Protein AF-A0A329RNL3-F1 (afdb_monomer)

Sequence (358 aa):
MALHYSRNNPVDLCSHELQRLPEANRDGSYVWGDYLTLKIHPPRDVRLLNLENAVTTTTTNYDVPLKGINYHMHAKNIPLETLPAIATLPGDVQVVGIGTSILESAKAARIELPSHKGRHVNCIAVSTVCSGTPPSWRATSTQSGMVVLPAIESSTAVQKRVEATASVLHANDLKWPHRGDLLVLSIHWGPNWAYREHDDTQEQTFRREYAHRVIDELGVDLVYGHSSHHIRGMELYRGKLIVYGAGDLVNDYEGFKNHADTVYNTLGALFLVDVNGGTLSQLCLVPTFMNRLSLQRVKKQSYERWDPIRSRTVEYPNGVTEFFNELSRRDVGLDRSDTEARKGGDEGTPVELHVEDE

Mean predicted aligned error: 10.06 Å

Organism: NCBI:txid29920

Nearest PDB structures (foldseek):
  8gqb-assembly1_A  TM=5.336E-01  e=4.983E-11  Streptomyces sp.
  8ith-assembly1_A  TM=5.474E-01  e=8.635E-11  Streptomyces griseorubiginosus
  8gq9-assembly1_A  TM=5.124E-01  e=3.455E-11  Streptomyces sp.
  8itg-assembly1_A  TM=4.953E-01  e=4.149E-11  Streptomyces griseorubiginosus

Structure (mmCIF, N/CA/C/O backbone):
data_AF-A0A329RNL3-F1
#
_entry.id   AF-A0A329RNL3-F1
#
loop_
_atom_site.group_PDB
_atom_site.id
_atom_site.type_symbol
_atom_site.label_atom_id
_atom_site.label_alt_id
_atom_site.label_comp_id
_atom_site.label_asym_id
_atom_site.label_entity_id
_atom_site.label_seq_id
_atom_site.pdbx_PDB_ins_code
_atom_site.Cartn_x
_atom_site.Cartn_y
_atom_site.Cartn_z
_atom_site.occupancy
_atom_site.B_iso_or_equiv
_atom_site.auth_seq_id
_atom_site.auth_comp_id
_atom_site.auth_asym_id
_atom_site.auth_atom_id
_atom_site.pdbx_PDB_model_num
ATOM 1 N N . MET A 1 1 ? 8.241 7.533 -31.838 1.00 35.62 1 MET A N 1
ATOM 2 C CA . MET A 1 1 ? 9.373 6.614 -32.064 1.00 35.62 1 MET A CA 1
ATOM 3 C C . MET A 1 1 ? 10.652 7.395 -31.794 1.00 35.62 1 MET A C 1
ATOM 5 O O . MET A 1 1 ? 10.999 8.227 -32.616 1.00 35.62 1 MET A O 1
ATOM 9 N N . ALA A 1 2 ? 11.240 7.215 -30.607 1.00 19.83 2 ALA A N 1
ATOM 10 C CA . ALA A 1 2 ? 12.639 7.501 -30.256 1.00 19.83 2 ALA A CA 1
ATOM 11 C C . ALA A 1 2 ? 12.837 7.121 -28.774 1.00 19.83 2 ALA A C 1
ATOM 13 O O . ALA A 1 2 ? 12.550 7.911 -27.881 1.00 19.83 2 ALA A O 1
ATOM 14 N N . LEU A 1 3 ? 13.262 5.879 -28.536 1.00 27.61 3 LEU A N 1
ATOM 15 C CA . LEU A 1 3 ? 13.878 5.436 -27.285 1.00 27.61 3 LEU A CA 1
ATOM 16 C C . LEU A 1 3 ? 15.389 5.666 -27.446 1.00 27.61 3 LEU A C 1
ATOM 18 O O . LEU A 1 3 ? 15.992 5.116 -28.365 1.00 27.61 3 LEU A O 1
ATOM 22 N N . HIS A 1 4 ? 15.994 6.484 -26.594 1.00 25.22 4 HIS A N 1
ATOM 23 C CA . HIS A 1 4 ? 17.447 6.627 -26.446 1.00 25.22 4 HIS A CA 1
ATOM 24 C C . HIS A 1 4 ? 17.696 6.800 -24.933 1.00 25.22 4 HIS A C 1
ATOM 26 O O . HIS A 1 4 ? 17.059 7.649 -24.323 1.00 25.22 4 HIS A O 1
ATOM 32 N N . TYR A 1 5 ? 18.528 5.997 -24.256 1.00 27.69 5 TYR A N 1
ATOM 33 C CA . TYR A 1 5 ? 19.962 5.896 -24.529 1.00 27.69 5 TYR A CA 1
ATOM 34 C C . TYR A 1 5 ? 20.696 4.645 -23.997 1.00 27.69 5 TYR A C 1
ATOM 36 O O . TYR A 1 5 ? 20.28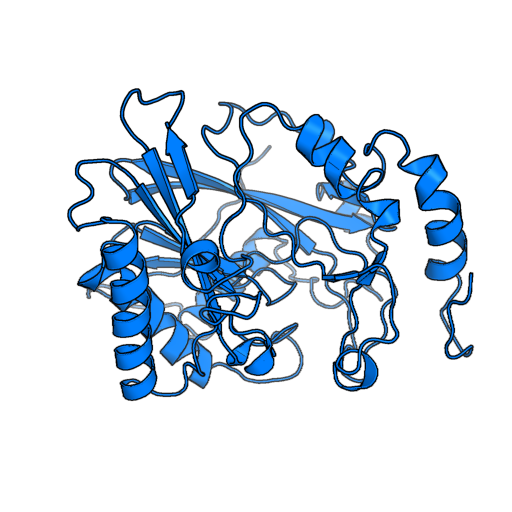3 3.993 -23.048 1.00 27.69 5 TYR A O 1
ATOM 44 N N . SER A 1 6 ? 21.887 4.507 -24.603 1.00 24.53 6 SER A N 1
ATOM 45 C CA . SER A 1 6 ? 23.140 3.802 -24.280 1.00 24.53 6 SER A CA 1
ATOM 46 C C . SER A 1 6 ? 23.205 2.279 -24.392 1.00 24.53 6 SER A C 1
ATOM 48 O O . SER A 1 6 ? 22.438 1.522 -23.818 1.00 24.53 6 SER A O 1
ATOM 50 N N . ARG A 1 7 ? 24.183 1.843 -25.191 1.00 29.39 7 ARG A N 1
ATOM 51 C CA . ARG A 1 7 ? 24.121 0.675 -26.076 1.00 29.39 7 ARG A CA 1
ATOM 52 C C . ARG A 1 7 ? 25.120 -0.417 -25.716 1.00 29.39 7 ARG A C 1
ATOM 54 O O . ARG A 1 7 ? 25.481 -1.203 -26.580 1.00 29.39 7 ARG A O 1
ATOM 61 N N . ASN A 1 8 ? 25.568 -0.472 -24.467 1.00 30.95 8 ASN A N 1
ATOM 62 C CA . ASN A 1 8 ? 26.609 -1.408 -24.064 1.00 30.95 8 ASN A CA 1
ATOM 63 C C . ASN A 1 8 ? 26.130 -2.280 -22.894 1.00 30.95 8 ASN A C 1
ATOM 65 O O . ASN A 1 8 ? 26.447 -2.006 -21.742 1.00 30.95 8 ASN A O 1
ATOM 69 N N . ASN A 1 9 ? 25.435 -3.374 -23.256 1.00 44.25 9 ASN A N 1
ATOM 70 C CA . ASN A 1 9 ? 25.394 -4.654 -22.526 1.00 44.25 9 ASN A CA 1
ATOM 71 C C . ASN A 1 9 ? 24.532 -4.664 -21.233 1.00 44.25 9 ASN A C 1
ATOM 73 O O . ASN A 1 9 ? 24.991 -4.125 -20.220 1.00 44.25 9 ASN A O 1
ATOM 77 N N . PRO A 1 10 ? 23.287 -5.224 -21.196 1.00 36.62 10 PRO A N 1
ATOM 78 C CA . PRO A 1 10 ? 22.833 -6.571 -21.616 1.00 36.62 10 PRO A CA 1
ATOM 79 C C . PRO A 1 10 ? 21.383 -6.567 -22.202 1.00 36.62 10 PRO A C 1
ATOM 81 O O . PRO A 1 10 ? 20.438 -7.100 -21.620 1.00 36.62 10 PRO A O 1
ATOM 84 N N . VAL A 1 11 ? 21.198 -5.872 -23.327 1.00 40.34 11 VAL A N 1
ATOM 85 C CA . VAL A 1 11 ? 19.974 -5.120 -23.697 1.00 40.34 11 VAL A CA 1
ATOM 86 C C . VAL A 1 11 ? 18.961 -5.877 -24.595 1.00 40.34 11 VAL A C 1
ATOM 88 O O . VAL A 1 11 ? 18.018 -5.275 -25.101 1.00 40.34 11 VAL A O 1
ATOM 91 N N . ASP A 1 12 ? 19.056 -7.194 -24.783 1.00 40.38 12 ASP A N 1
ATOM 92 C CA . ASP A 1 12 ? 18.242 -7.849 -25.834 1.00 40.38 12 ASP A CA 1
ATOM 93 C C . ASP A 1 12 ? 16.805 -8.256 -25.444 1.00 40.38 12 ASP A C 1
ATOM 95 O O . ASP A 1 12 ? 15.986 -8.478 -26.334 1.00 40.38 12 ASP A O 1
ATOM 99 N N . LEU A 1 13 ? 16.437 -8.283 -24.156 1.00 44.28 13 LEU A N 1
ATOM 100 C CA . LEU A 1 13 ? 15.037 -8.526 -23.747 1.00 44.28 13 LEU A CA 1
ATOM 101 C C . LEU A 1 13 ? 14.162 -7.273 -23.936 1.00 44.28 13 LEU A C 1
ATOM 103 O O . LEU A 1 13 ? 13.085 -7.337 -24.521 1.00 44.28 13 LEU A O 1
ATOM 107 N N . CYS A 1 14 ? 14.666 -6.102 -23.540 1.00 52.94 14 CYS A N 1
ATOM 108 C CA . CYS A 1 14 ? 13.847 -4.896 -23.417 1.00 52.94 14 CYS A CA 1
ATOM 109 C C . CYS A 1 14 ? 13.395 -4.334 -24.780 1.00 52.94 14 CYS A C 1
ATOM 111 O O . CYS A 1 14 ? 12.238 -3.981 -24.955 1.00 52.94 14 CYS A O 1
ATOM 113 N N . SER A 1 15 ? 14.255 -4.296 -25.804 1.00 52.72 15 SER A N 1
ATOM 114 C CA . SER A 1 15 ? 13.882 -3.621 -27.062 1.00 52.72 15 SER A CA 1
ATOM 115 C C . SER A 1 15 ? 12.895 -4.404 -27.936 1.00 52.72 15 SER A C 1
ATOM 117 O O . SER A 1 15 ? 12.051 -3.801 -28.598 1.00 52.72 15 SER A O 1
ATOM 119 N N . HIS A 1 16 ? 12.981 -5.733 -27.943 1.00 54.41 16 HIS A N 1
ATOM 120 C CA . HIS A 1 16 ? 12.184 -6.579 -28.827 1.00 54.41 16 HIS A CA 1
ATOM 121 C C . HIS A 1 16 ? 10.885 -7.064 -28.162 1.00 54.41 16 HIS A C 1
ATOM 123 O O . HIS A 1 16 ? 9.855 -7.141 -28.832 1.00 54.41 16 HIS A O 1
ATOM 129 N N . GLU A 1 17 ? 10.890 -7.334 -26.851 1.00 55.53 17 GLU A N 1
ATOM 130 C CA . GLU A 1 17 ? 9.660 -7.661 -26.116 1.00 55.53 17 GLU A CA 1
ATOM 131 C C . GLU A 1 17 ? 8.749 -6.434 -25.986 1.00 55.53 17 GLU A C 1
ATOM 133 O O . GLU A 1 17 ? 7.563 -6.549 -26.287 1.00 55.53 17 GLU A O 1
ATOM 138 N N . LEU A 1 18 ? 9.290 -5.235 -25.709 1.00 59.50 18 LEU A N 1
ATOM 139 C CA . LEU A 1 18 ? 8.495 -3.995 -25.702 1.00 59.50 18 LEU A CA 1
ATOM 140 C C . LEU A 1 18 ? 7.863 -3.682 -27.067 1.00 59.50 18 LEU A C 1
ATOM 142 O O . LEU A 1 18 ? 6.766 -3.135 -27.126 1.00 59.50 18 LEU A O 1
ATOM 146 N N . GLN A 1 19 ? 8.520 -4.037 -28.177 1.00 61.69 19 GLN A N 1
ATOM 147 C CA . GLN A 1 19 ? 7.947 -3.858 -29.519 1.00 61.69 19 GLN A CA 1
ATOM 148 C C . GLN A 1 19 ? 6.775 -4.804 -29.794 1.00 61.69 19 GLN A C 1
ATOM 150 O O . GLN A 1 19 ? 5.866 -4.442 -30.540 1.00 61.69 19 GLN A O 1
ATOM 155 N N . ARG A 1 20 ? 6.792 -6.005 -29.208 1.00 66.56 20 ARG A N 1
ATOM 156 C CA . ARG A 1 20 ? 5.732 -7.011 -29.366 1.00 66.56 20 ARG A CA 1
ATOM 157 C C . ARG A 1 20 ? 4.620 -6.870 -28.333 1.00 66.56 20 ARG A C 1
ATOM 159 O O . ARG A 1 20 ? 3.524 -7.367 -28.576 1.00 66.56 20 ARG A O 1
ATOM 166 N N . LEU A 1 21 ? 4.878 -6.181 -27.221 1.00 67.56 21 LEU A N 1
ATOM 167 C CA . LEU A 1 21 ? 3.943 -6.024 -26.110 1.00 67.56 21 LEU A CA 1
ATOM 168 C C . LEU A 1 21 ? 2.558 -5.506 -26.541 1.00 67.56 21 LEU A C 1
ATOM 170 O O . LEU A 1 21 ? 1.578 -6.100 -26.106 1.00 67.56 21 LEU A O 1
ATOM 174 N N . PRO A 1 22 ? 2.413 -4.506 -27.439 1.00 66.88 22 PRO A N 1
ATOM 175 C CA . PRO A 1 22 ? 1.087 -4.047 -27.860 1.00 66.88 22 PRO A CA 1
ATOM 176 C C . PRO A 1 22 ? 0.258 -5.119 -28.580 1.00 66.88 22 PRO A C 1
ATOM 178 O O . PRO A 1 22 ? -0.967 -5.124 -28.482 1.00 66.88 22 PRO A O 1
ATOM 181 N N 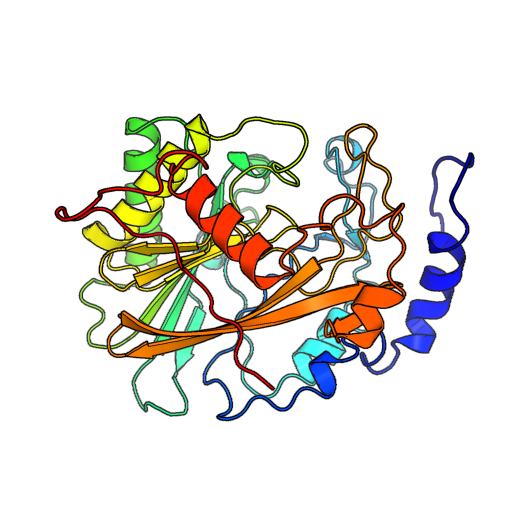. GLU A 1 23 ? 0.913 -6.012 -29.326 1.00 71.00 23 GLU A N 1
ATOM 182 C CA . GLU A 1 23 ? 0.245 -7.113 -30.024 1.00 71.00 23 GLU A CA 1
ATOM 183 C C . GLU A 1 23 ? -0.026 -8.281 -29.071 1.00 71.00 23 GLU A C 1
ATOM 185 O O . GLU A 1 23 ? -1.145 -8.790 -29.029 1.00 71.00 23 GLU A O 1
ATOM 190 N N . ALA A 1 24 ? 0.968 -8.657 -28.262 1.00 72.00 24 ALA A N 1
ATOM 191 C CA . ALA A 1 24 ? 0.867 -9.749 -27.298 1.00 72.00 24 ALA A CA 1
ATOM 192 C C . ALA A 1 24 ? -0.120 -9.451 -26.158 1.00 72.00 24 ALA A C 1
ATOM 194 O O . ALA A 1 24 ? -0.779 -10.362 -25.671 1.00 72.00 24 ALA A O 1
ATOM 195 N N . ASN A 1 25 ? -0.245 -8.186 -25.751 1.00 73.38 25 ASN A N 1
ATOM 196 C CA . ASN A 1 25 ? -1.105 -7.737 -24.658 1.00 73.38 25 ASN A CA 1
ATOM 197 C C . ASN A 1 25 ? -2.402 -7.074 -25.146 1.00 73.38 25 ASN A C 1
ATOM 199 O O . ASN A 1 25 ? -3.020 -6.316 -24.402 1.00 73.38 25 ASN A O 1
ATOM 203 N N . ARG A 1 26 ? -2.828 -7.315 -26.393 1.00 69.44 26 ARG A N 1
ATOM 204 C CA . ARG A 1 26 ? -4.006 -6.648 -26.980 1.00 69.44 26 ARG A CA 1
ATOM 205 C C . ARG A 1 26 ? -5.284 -6.810 -26.138 1.00 69.44 26 ARG A C 1
ATOM 207 O O . ARG A 1 26 ? -6.134 -5.925 -26.166 1.00 69.44 26 ARG A O 1
ATOM 214 N N . ASP A 1 27 ? -5.425 -7.920 -25.420 1.00 69.44 27 ASP A N 1
ATOM 215 C CA . ASP A 1 27 ? -6.551 -8.223 -24.525 1.00 69.44 27 ASP A CA 1
ATOM 216 C C . ASP A 1 27 ? -6.199 -8.100 -23.028 1.00 69.44 27 ASP A C 1
ATOM 218 O O . ASP A 1 27 ? -7.001 -8.463 -22.171 1.00 69.44 27 ASP A O 1
ATOM 222 N N . GLY A 1 28 ? -5.004 -7.598 -22.704 1.00 68.25 28 GLY A N 1
ATOM 223 C CA . GLY A 1 28 ? -4.493 -7.486 -21.337 1.00 68.25 28 GLY A CA 1
ATOM 224 C C . GLY A 1 28 ? -3.964 -8.795 -20.738 1.00 68.25 28 GLY A C 1
ATOM 225 O O . GLY A 1 28 ? -3.421 -8.779 -19.637 1.00 68.25 28 GLY A O 1
ATOM 226 N N . SER A 1 29 ? -4.088 -9.935 -21.420 1.00 78.12 29 SER A N 1
ATOM 227 C CA . SER A 1 29 ? -3.770 -11.235 -20.818 1.00 78.12 29 SER A CA 1
ATOM 228 C C . SER A 1 29 ? -2.286 -11.494 -20.599 1.00 78.12 29 SER A C 1
ATOM 230 O O . SER A 1 29 ? -1.921 -12.197 -19.659 1.00 78.12 29 SER A O 1
ATOM 232 N N . TYR A 1 30 ? -1.420 -10.905 -21.422 1.00 79.75 30 TYR A N 1
ATOM 233 C CA . TYR A 1 30 ? 0.017 -11.116 -21.316 1.00 79.75 30 TYR A CA 1
ATOM 234 C C . TYR A 1 30 ? 0.585 -10.511 -20.029 1.00 79.75 30 TYR A C 1
ATOM 236 O O . TYR A 1 30 ? 1.232 -11.209 -19.252 1.00 79.75 30 TYR A O 1
ATOM 244 N N . VAL A 1 31 ? 0.314 -9.229 -19.780 1.00 76.62 31 VAL A N 1
ATOM 245 C CA . VAL A 1 31 ? 0.862 -8.489 -18.634 1.00 76.62 31 VAL A CA 1
ATOM 246 C C . VAL A 1 31 ? 0.287 -9.015 -17.323 1.00 76.62 31 VAL A C 1
ATOM 248 O O . VAL A 1 31 ? 1.026 -9.266 -16.373 1.00 76.62 31 VAL A O 1
ATOM 251 N N . TRP A 1 32 ? -1.027 -9.240 -17.282 1.00 78.88 32 TRP A N 1
ATOM 252 C CA . TRP A 1 32 ? -1.706 -9.723 -16.080 1.00 78.88 32 TRP A CA 1
ATOM 253 C C . TRP A 1 32 ? -1.511 -11.224 -15.847 1.00 78.88 32 TRP A C 1
ATOM 255 O O . TRP A 1 32 ? -1.661 -11.684 -14.716 1.00 78.88 32 TRP A O 1
ATOM 265 N N . GLY A 1 33 ? -1.140 -11.977 -16.884 1.00 85.06 33 GLY A N 1
ATOM 266 C CA . GLY A 1 33 ? -0.677 -13.358 -16.798 1.00 85.06 33 GLY A CA 1
ATOM 267 C C . GLY A 1 33 ? -1.544 -14.239 -15.897 1.00 85.06 33 GLY A C 1
ATOM 268 O O . GLY A 1 33 ? -2.764 -14.339 -16.063 1.00 85.06 33 GLY A O 1
ATOM 269 N N . ASP A 1 34 ? -0.909 -14.869 -14.907 1.00 86.12 34 ASP A N 1
ATOM 270 C CA . ASP A 1 34 ? -1.569 -15.816 -14.008 1.00 86.12 34 ASP A CA 1
ATOM 271 C C . ASP A 1 34 ? -2.679 -15.166 -13.157 1.00 86.12 34 ASP A C 1
ATOM 273 O O . ASP A 1 34 ? -3.588 -15.886 -12.732 1.00 86.12 34 ASP A O 1
ATOM 277 N N . TYR A 1 35 ? -2.668 -13.842 -12.932 1.00 84.62 35 TYR A N 1
ATOM 278 C CA . TYR A 1 35 ? -3.702 -13.152 -12.144 1.00 84.62 35 TYR A CA 1
ATOM 279 C C . TYR A 1 35 ? -5.100 -13.338 -12.736 1.00 84.62 35 TYR A C 1
ATOM 281 O O . TYR A 1 35 ? -6.044 -13.603 -11.994 1.00 84.62 35 TYR A O 1
ATOM 289 N N . LEU A 1 36 ? -5.240 -13.281 -14.066 1.00 82.94 36 LEU A N 1
ATOM 290 C CA . LEU A 1 36 ? -6.546 -13.431 -14.724 1.00 82.94 36 LEU A CA 1
ATOM 291 C C . LEU A 1 36 ? -7.134 -14.838 -14.580 1.00 82.94 36 LEU A C 1
ATOM 293 O O . LEU A 1 36 ? -8.342 -15.025 -14.705 1.00 82.94 36 LEU A O 1
ATOM 297 N N . THR A 1 37 ? -6.288 -15.831 -14.314 1.00 81.62 37 THR A N 1
ATOM 298 C CA . THR A 1 37 ? -6.706 -17.228 -14.128 1.00 81.62 37 THR A CA 1
ATOM 299 C C . THR A 1 37 ? -6.834 -17.620 -12.657 1.00 81.62 37 THR A C 1
ATOM 301 O O . THR A 1 37 ? -7.272 -18.733 -12.348 1.00 81.62 37 THR A O 1
ATOM 304 N N . LEU A 1 38 ? -6.462 -16.722 -11.740 1.00 79.94 38 LEU A N 1
ATOM 305 C CA . LEU A 1 38 ? -6.477 -16.991 -10.314 1.00 79.94 38 LEU A CA 1
ATOM 306 C C . LEU A 1 38 ? -7.913 -17.030 -9.788 1.00 79.94 38 LEU A C 1
ATOM 308 O O . LEU A 1 38 ? -8.662 -16.055 -9.856 1.00 79.94 38 LEU A O 1
ATOM 312 N N . LYS A 1 39 ? -8.287 -18.169 -9.208 1.00 82.62 39 LYS A N 1
ATOM 313 C CA . LYS A 1 39 ? -9.573 -18.338 -8.533 1.00 82.62 39 LYS A CA 1
ATOM 314 C C . LYS A 1 39 ? -9.417 -17.989 -7.059 1.00 82.62 39 LYS A C 1
ATOM 316 O O . LYS A 1 39 ? -8.930 -18.803 -6.285 1.00 82.62 39 LYS A O 1
ATOM 321 N N . ILE A 1 40 ? -9.826 -16.779 -6.685 1.00 82.44 40 ILE A N 1
ATOM 322 C CA . ILE A 1 40 ? -9.858 -16.336 -5.287 1.00 82.44 40 ILE A CA 1
ATOM 323 C C . ILE A 1 40 ? -11.251 -16.634 -4.726 1.00 82.44 40 ILE A C 1
ATOM 325 O O . ILE A 1 40 ? -12.235 -16.023 -5.151 1.00 82.44 40 ILE A O 1
ATOM 329 N N . HIS A 1 41 ? -11.329 -17.573 -3.783 1.00 79.31 41 HIS A N 1
ATOM 330 C CA . HIS A 1 41 ? -12.566 -17.946 -3.101 1.00 79.31 41 HIS A CA 1
ATOM 331 C C . HIS A 1 41 ? -12.426 -17.795 -1.576 1.00 79.31 41 HIS A C 1
ATOM 333 O O . HIS A 1 41 ? -11.445 -18.281 -1.021 1.00 79.31 41 HIS A O 1
ATOM 339 N N . PRO A 1 42 ? -13.397 -17.155 -0.893 1.00 83.69 42 PRO A N 1
ATOM 340 C CA . PRO A 1 42 ? -14.508 -16.387 -1.469 1.00 83.69 42 PRO A CA 1
ATOM 341 C C . PRO A 1 42 ? -14.021 -15.157 -2.268 1.00 83.69 42 PRO A C 1
ATOM 343 O O . PRO A 1 42 ? -12.887 -14.705 -2.063 1.00 83.69 42 PRO A O 1
ATOM 346 N N . PRO A 1 43 ? -14.836 -14.623 -3.201 1.00 85.06 43 PRO A N 1
ATOM 347 C CA . PRO A 1 43 ? -14.499 -13.384 -3.898 1.00 85.06 43 PRO A CA 1
ATOM 348 C C . PRO A 1 43 ? -14.296 -12.251 -2.885 1.00 85.06 43 PRO A C 1
ATOM 350 O O . PRO A 1 43 ? -15.003 -12.179 -1.884 1.00 85.06 43 PRO A O 1
ATOM 353 N N . ARG A 1 44 ? -13.311 -11.383 -3.133 1.00 87.50 44 ARG A N 1
ATOM 354 C CA . ARG A 1 44 ? -13.031 -10.232 -2.262 1.00 87.50 44 ARG A CA 1
ATOM 355 C C . ARG A 1 44 ? -14.030 -9.105 -2.515 1.00 87.50 44 ARG A C 1
ATOM 357 O O . ARG A 1 44 ? -14.326 -8.819 -3.674 1.00 87.50 44 ARG A O 1
ATOM 364 N N . ASP A 1 45 ? -14.479 -8.452 -1.443 1.00 88.69 45 ASP A N 1
ATOM 365 C CA . ASP A 1 45 ? -15.423 -7.328 -1.501 1.00 88.69 45 ASP A CA 1
ATOM 366 C C . ASP A 1 45 ? -14.842 -6.087 -2.193 1.00 88.69 45 ASP A C 1
ATOM 368 O O . ASP A 1 45 ? -15.556 -5.377 -2.895 1.00 88.69 45 ASP A O 1
ATOM 372 N N . VAL A 1 46 ? -13.544 -5.826 -1.997 1.00 89.06 46 VAL A N 1
ATOM 373 C CA . VAL A 1 46 ? -12.813 -4.687 -2.571 1.00 89.06 46 VAL A CA 1
ATOM 374 C C . VAL A 1 46 ? -11.436 -5.153 -3.035 1.00 89.06 46 VAL A C 1
ATOM 376 O O . VAL A 1 46 ? -10.828 -6.040 -2.435 1.00 89.06 46 VAL A O 1
ATOM 379 N N . ARG A 1 47 ? -10.932 -4.547 -4.112 1.00 87.94 47 ARG A N 1
ATOM 380 C CA . ARG A 1 47 ? -9.558 -4.719 -4.596 1.00 87.94 47 ARG A CA 1
ATOM 381 C C . ARG A 1 47 ? -8.864 -3.364 -4.570 1.00 87.94 47 ARG A C 1
ATOM 383 O O . ARG A 1 47 ? -9.376 -2.410 -5.147 1.00 87.94 47 ARG A O 1
ATOM 390 N N . LEU A 1 48 ? -7.712 -3.290 -3.911 1.00 87.56 48 LEU A N 1
ATOM 391 C CA . LEU A 1 48 ? -6.858 -2.105 -3.894 1.00 87.56 48 LEU A CA 1
ATOM 392 C C . LEU A 1 48 ? -5.647 -2.370 -4.784 1.00 87.56 48 LEU A C 1
ATOM 394 O O . LEU A 1 48 ? -4.981 -3.393 -4.637 1.00 87.56 48 LEU A O 1
ATOM 398 N N . LEU A 1 49 ? -5.398 -1.467 -5.728 1.00 81.00 49 LEU A N 1
ATOM 399 C CA . LEU A 1 49 ? -4.319 -1.578 -6.703 1.00 81.00 49 LEU A CA 1
ATOM 400 C C . LEU A 1 49 ? -3.523 -0.275 -6.692 1.00 81.00 49 LEU A C 1
ATOM 402 O O . LEU A 1 49 ? -4.048 0.771 -7.074 1.00 81.00 49 LEU A O 1
ATOM 406 N N . ASN A 1 50 ? -2.260 -0.335 -6.271 1.00 78.62 50 ASN A N 1
ATOM 407 C CA . ASN A 1 50 ? -1.327 0.766 -6.480 1.00 78.62 50 ASN A CA 1
ATOM 408 C C . ASN A 1 50 ? -0.891 0.775 -7.953 1.00 78.62 50 ASN A C 1
ATOM 410 O O . ASN A 1 50 ? -0.245 -0.163 -8.418 1.00 78.62 50 ASN A O 1
ATOM 414 N N . LEU A 1 51 ? -1.254 1.828 -8.686 1.00 66.88 51 LEU A N 1
ATOM 415 C CA . LEU A 1 51 ? -0.790 2.070 -10.052 1.00 66.88 51 LEU A CA 1
ATOM 416 C C . LEU A 1 51 ? 0.281 3.153 -10.005 1.00 66.88 51 LEU A C 1
ATOM 418 O O . LEU A 1 51 ? -0.001 4.338 -10.167 1.00 66.88 51 LEU A O 1
ATOM 422 N N . GLU A 1 52 ? 1.518 2.752 -9.756 1.00 63.69 52 GLU A N 1
ATOM 423 C CA . GLU A 1 52 ? 2.613 3.696 -9.567 1.00 63.69 52 GLU A CA 1
ATOM 424 C C . GLU A 1 52 ? 3.222 4.148 -10.894 1.00 63.69 52 GLU A C 1
ATOM 426 O O . GLU A 1 52 ? 4.416 4.006 -11.069 1.00 63.69 52 GLU A O 1
ATOM 431 N N . ASN A 1 53 ? 2.434 4.658 -11.851 1.00 57.56 53 ASN A N 1
ATOM 432 C CA . ASN A 1 53 ? 2.919 5.008 -13.194 1.00 57.56 53 ASN A CA 1
ATOM 433 C C . ASN A 1 53 ? 2.693 6.474 -13.574 1.00 57.56 53 ASN A C 1
ATOM 435 O O . ASN A 1 53 ? 1.569 6.975 -13.493 1.00 57.56 53 ASN A O 1
ATOM 439 N N . ALA A 1 54 ? 3.737 7.157 -14.061 1.00 52.31 54 ALA A N 1
ATOM 440 C CA . ALA A 1 54 ? 3.562 8.454 -14.700 1.00 52.31 54 ALA A CA 1
ATOM 441 C C . ALA A 1 54 ? 2.996 8.254 -16.109 1.00 52.31 54 ALA A C 1
ATOM 443 O O . ALA A 1 54 ? 3.701 7.900 -17.055 1.00 52.31 54 ALA A O 1
ATOM 444 N N . VAL A 1 55 ? 1.706 8.535 -16.272 1.00 51.94 55 VAL A N 1
ATOM 445 C CA . VAL A 1 55 ? 1.100 8.558 -17.598 1.00 51.94 55 VAL A CA 1
ATOM 446 C C . VAL A 1 55 ? 1.357 9.913 -18.252 1.00 51.94 55 VAL A C 1
ATOM 448 O O . VAL A 1 55 ? 0.725 10.912 -17.909 1.00 51.94 55 VAL A O 1
ATOM 451 N N . THR A 1 56 ? 2.244 9.958 -19.244 1.00 49.88 56 THR A N 1
ATOM 452 C CA . THR A 1 56 ? 2.542 11.196 -19.974 1.00 49.88 56 THR A CA 1
ATOM 453 C C . THR A 1 56 ? 2.424 11.007 -21.488 1.00 49.88 56 THR A C 1
ATOM 455 O O . THR A 1 56 ? 2.598 9.921 -22.037 1.00 49.88 56 THR A O 1
ATOM 458 N N . THR A 1 57 ? 2.069 12.066 -22.218 1.00 43.59 57 THR A N 1
ATOM 459 C CA . THR A 1 57 ? 2.130 12.084 -23.696 1.00 43.59 57 THR A CA 1
ATOM 460 C C . THR A 1 57 ? 3.532 12.408 -24.212 1.00 43.59 57 THR A C 1
ATOM 462 O O . THR A 1 57 ? 3.798 12.245 -25.401 1.00 43.59 57 THR A O 1
ATOM 465 N N . THR A 1 58 ? 4.416 12.872 -23.326 1.00 47.19 58 THR A N 1
ATOM 466 C CA . THR A 1 58 ? 5.801 13.239 -23.612 1.00 47.19 58 THR A CA 1
ATOM 467 C C . THR A 1 58 ? 6.718 12.848 -22.454 1.00 47.19 58 THR A C 1
ATOM 469 O O . THR A 1 58 ? 6.322 12.882 -21.290 1.00 47.19 58 THR A O 1
ATOM 472 N N . THR A 1 59 ? 7.959 12.498 -22.774 1.00 49.91 59 THR A N 1
ATOM 473 C CA . THR A 1 59 ? 9.053 12.255 -21.822 1.00 49.91 59 THR A CA 1
ATOM 474 C C . THR A 1 59 ? 9.971 13.476 -21.687 1.00 49.91 59 THR A C 1
ATOM 476 O O . THR A 1 59 ? 11.037 13.393 -21.093 1.00 49.91 59 THR A O 1
ATOM 479 N N . THR A 1 60 ? 9.588 14.625 -22.256 1.00 54.09 60 THR A N 1
ATOM 480 C CA . THR A 1 60 ? 10.385 15.866 -22.239 1.00 54.09 60 THR A CA 1
ATOM 481 C C . THR A 1 60 ? 9.956 16.850 -21.153 1.00 54.09 60 THR A C 1
ATOM 483 O O . THR A 1 60 ? 10.315 18.026 -21.232 1.00 54.09 60 THR A O 1
ATOM 486 N N . ASN A 1 61 ? 9.135 16.431 -20.184 1.00 57.28 61 ASN A N 1
ATOM 487 C CA . ASN A 1 61 ? 8.784 17.311 -19.071 1.00 57.28 61 ASN A CA 1
ATOM 488 C C . ASN A 1 61 ? 10.049 17.646 -18.268 1.00 57.28 61 ASN A C 1
ATOM 490 O O . ASN A 1 61 ? 10.977 16.843 -18.194 1.00 57.28 61 ASN A O 1
ATOM 494 N N . TYR A 1 62 ? 10.102 18.852 -17.698 1.00 59.50 62 TYR A N 1
ATOM 495 C CA . TYR A 1 62 ? 11.320 19.375 -17.067 1.00 59.50 62 TYR A CA 1
ATOM 496 C C . TYR A 1 62 ? 11.806 18.524 -15.876 1.00 59.50 62 TYR A C 1
ATOM 498 O O . TYR A 1 62 ? 12.982 18.576 -15.526 1.00 59.50 62 TYR A O 1
ATOM 506 N N . ASP A 1 63 ? 10.907 17.760 -15.255 1.00 52.19 63 ASP A N 1
ATOM 507 C CA . ASP A 1 63 ? 11.167 16.891 -14.113 1.00 52.19 63 ASP A CA 1
ATOM 508 C C . ASP A 1 63 ? 11.731 15.520 -14.512 1.00 52.19 63 ASP A C 1
ATOM 510 O O . ASP A 1 63 ? 12.415 14.898 -13.701 1.00 52.19 63 ASP A O 1
ATOM 514 N N . VAL A 1 64 ? 11.533 15.082 -15.761 1.00 53.22 64 VAL A N 1
ATOM 515 C CA . VAL A 1 64 ? 12.039 13.792 -16.269 1.00 53.22 64 VAL A CA 1
ATOM 516 C C . VAL A 1 64 ? 13.571 13.718 -16.176 1.00 53.22 64 VAL A C 1
ATOM 518 O O . VAL A 1 64 ? 14.097 12.799 -15.561 1.00 53.22 64 VAL A O 1
ATOM 521 N N . PRO A 1 65 ? 14.359 14.701 -16.650 1.00 51.53 65 PRO A N 1
ATOM 522 C CA . PRO A 1 65 ? 15.815 14.646 -16.499 1.00 51.53 65 PRO A CA 1
ATOM 523 C C . PRO A 1 65 ? 16.302 14.697 -15.041 1.00 51.53 65 PRO A C 1
ATOM 525 O O . PRO A 1 65 ? 17.458 14.375 -14.783 1.00 51.53 65 PRO A O 1
ATOM 528 N N . LEU A 1 66 ? 15.457 15.148 -14.104 1.00 49.69 66 LEU A N 1
ATOM 529 C CA . LEU A 1 66 ? 15.800 15.333 -12.689 1.00 49.69 66 LEU A CA 1
ATOM 530 C C . LEU A 1 66 ? 15.443 14.120 -11.827 1.00 49.69 66 LEU A C 1
ATOM 532 O O . LEU A 1 66 ? 15.916 14.005 -10.697 1.00 49.69 66 LEU A O 1
ATOM 536 N N . LYS A 1 67 ? 14.616 13.214 -12.346 1.00 46.69 67 LYS A N 1
ATOM 537 C CA . LYS A 1 67 ? 14.308 11.948 -11.698 1.00 46.69 67 LYS A CA 1
ATOM 538 C C . LYS A 1 67 ? 15.400 10.924 -11.998 1.00 46.69 67 LYS A C 1
ATOM 540 O O . LYS A 1 67 ? 15.697 10.634 -13.154 1.00 46.69 67 LYS A O 1
ATOM 545 N N . GLY A 1 68 ? 15.954 10.325 -10.941 1.00 37.75 68 GLY A N 1
ATOM 546 C CA . GLY A 1 68 ? 16.874 9.186 -11.058 1.00 37.75 68 GLY A CA 1
ATOM 547 C C . GLY A 1 68 ? 16.220 7.942 -11.678 1.00 37.75 68 GLY A C 1
ATOM 548 O O . GLY A 1 68 ? 16.916 7.098 -12.234 1.00 37.75 68 GLY A O 1
ATOM 549 N N . ILE A 1 69 ? 14.883 7.858 -11.631 1.00 42.66 69 ILE A N 1
ATOM 550 C CA . ILE A 1 69 ? 14.063 6.802 -12.236 1.00 42.66 69 ILE A CA 1
ATOM 551 C C . ILE A 1 69 ? 12.895 7.458 -12.982 1.00 42.66 69 ILE A C 1
ATOM 553 O O . ILE A 1 69 ? 12.040 8.106 -12.377 1.00 42.66 69 ILE A O 1
ATOM 557 N N . ASN A 1 70 ? 12.856 7.277 -14.301 1.00 45.66 70 ASN A N 1
ATOM 558 C CA . ASN A 1 70 ? 11.835 7.828 -15.190 1.00 45.66 70 ASN A CA 1
ATOM 559 C C . ASN A 1 70 ? 10.891 6.726 -15.663 1.00 45.66 70 ASN A C 1
ATOM 561 O O . ASN A 1 70 ? 11.019 6.236 -16.783 1.00 45.66 70 ASN A O 1
ATOM 565 N N . TYR A 1 71 ? 9.956 6.333 -14.801 1.00 49.97 71 TYR A N 1
ATOM 566 C CA . TYR A 1 71 ? 8.888 5.410 -15.171 1.00 49.97 71 TYR A CA 1
ATOM 567 C C . TYR A 1 71 ? 7.779 6.178 -15.895 1.00 49.97 71 TYR A C 1
ATOM 569 O O . TYR A 1 71 ? 7.135 7.039 -15.296 1.00 49.97 71 TYR A O 1
ATOM 577 N N . HIS A 1 72 ? 7.610 5.912 -17.193 1.00 48.41 72 HIS A N 1
ATOM 578 C CA . HIS A 1 72 ? 6.638 6.592 -18.046 1.00 48.41 72 HIS A CA 1
ATOM 579 C C . HIS A 1 72 ? 5.855 5.597 -18.899 1.00 48.41 72 HIS A C 1
ATOM 581 O O . HIS A 1 72 ? 6.396 5.021 -19.844 1.00 48.41 72 HIS A O 1
ATOM 587 N N . MET A 1 73 ? 4.549 5.500 -18.667 1.00 47.81 73 MET A N 1
ATOM 588 C CA . MET A 1 73 ? 3.622 4.953 -19.650 1.00 47.81 73 MET A CA 1
ATOM 589 C C . MET A 1 73 ? 3.189 6.061 -20.599 1.00 47.81 73 MET A C 1
ATOM 591 O O . MET A 1 73 ? 2.667 7.105 -20.197 1.00 47.81 73 MET A O 1
ATOM 595 N N . HIS A 1 74 ? 3.355 5.824 -21.901 1.00 49.94 74 HIS A N 1
ATOM 596 C CA . HIS A 1 74 ? 2.783 6.732 -22.882 1.00 49.94 74 HIS A CA 1
ATOM 597 C C . HIS A 1 74 ? 1.256 6.688 -22.758 1.00 49.94 74 HIS A C 1
ATOM 599 O O . HIS A 1 74 ? 0.657 5.622 -22.825 1.00 49.94 74 HIS A O 1
ATOM 605 N N . ALA A 1 75 ? 0.590 7.845 -22.711 1.00 48.41 75 ALA A N 1
ATOM 606 C CA . ALA A 1 75 ? -0.874 7.916 -22.621 1.00 48.41 75 ALA A CA 1
ATOM 607 C C . ALA A 1 75 ? -1.656 7.114 -23.697 1.00 48.41 75 ALA A C 1
ATOM 609 O O . ALA A 1 75 ? -2.809 6.754 -23.486 1.00 48.41 75 ALA A O 1
ATOM 610 N N . LYS A 1 76 ? -1.036 6.797 -24.846 1.00 47.81 76 LYS A N 1
ATOM 611 C CA . LYS A 1 76 ? -1.618 5.956 -25.909 1.00 47.81 76 LYS A CA 1
ATOM 612 C C . LYS A 1 76 ? -1.643 4.466 -25.561 1.00 47.81 76 LYS A C 1
ATOM 614 O O . LYS A 1 76 ? -2.358 3.721 -26.220 1.00 47.81 76 LYS A O 1
ATOM 619 N N . ASN A 1 77 ? -0.897 4.061 -24.541 1.00 47.91 77 ASN A N 1
ATOM 620 C CA . ASN A 1 77 ? -0.886 2.711 -24.003 1.00 47.91 77 ASN A CA 1
ATOM 621 C C . ASN A 1 77 ? -1.909 2.545 -22.873 1.00 47.91 77 ASN A C 1
ATOM 623 O O . ASN A 1 77 ? -2.235 1.414 -22.536 1.00 47.91 77 ASN A O 1
ATOM 627 N N . ILE A 1 78 ? -2.503 3.631 -22.349 1.00 49.34 78 ILE A N 1
ATOM 628 C CA . ILE A 1 78 ? -3.597 3.534 -21.368 1.00 49.34 78 ILE A CA 1
ATOM 629 C C . ILE A 1 78 ? -4.735 2.637 -21.892 1.00 49.34 78 ILE A C 1
ATOM 631 O O . ILE A 1 78 ? -5.131 1.736 -21.158 1.00 49.34 78 ILE A O 1
ATOM 635 N N . PRO A 1 79 ? -5.225 2.772 -23.147 1.00 44.03 79 PRO A N 1
ATOM 636 C CA . PRO A 1 79 ? -6.222 1.864 -23.719 1.00 44.03 79 PRO A CA 1
ATOM 637 C C . PRO A 1 79 ? -5.759 0.419 -23.954 1.00 44.03 79 PRO A C 1
ATOM 639 O O . PRO A 1 79 ? -6.592 -0.386 -24.344 1.00 44.03 79 PRO A O 1
ATOM 642 N N . LEU A 1 80 ? -4.476 0.087 -23.765 1.00 48.31 80 LEU A N 1
ATOM 643 C CA . LEU A 1 80 ? -3.882 -1.230 -24.055 1.00 48.31 80 LEU A CA 1
ATOM 644 C C . LEU A 1 80 ? -3.344 -1.945 -22.800 1.00 48.31 80 LEU A C 1
ATOM 646 O O . LEU A 1 80 ? -3.320 -3.169 -22.760 1.00 48.31 80 LEU A O 1
ATOM 650 N N . GLU A 1 81 ? -2.921 -1.202 -21.777 1.00 49.59 81 GLU A N 1
ATOM 651 C CA . GLU A 1 81 ? -2.240 -1.735 -20.586 1.00 49.59 81 GLU A CA 1
ATOM 652 C C . GLU A 1 81 ? -3.075 -1.538 -19.309 1.00 49.59 81 GLU A C 1
ATOM 654 O O . GLU A 1 81 ? -3.151 -2.438 -18.473 1.00 49.59 81 GLU A O 1
ATOM 659 N N . THR A 1 82 ? -3.771 -0.400 -19.193 1.00 49.38 82 THR A N 1
ATOM 660 C CA . THR A 1 82 ? -4.457 0.012 -17.955 1.00 49.38 82 THR A CA 1
ATOM 661 C C . THR A 1 82 ? -5.980 -0.063 -18.079 1.00 49.38 82 THR A C 1
ATOM 663 O O . THR A 1 82 ? -6.638 -0.636 -17.219 1.00 49.38 82 THR A O 1
ATOM 666 N N . LEU A 1 83 ? -6.575 0.448 -19.161 1.00 42.50 83 LEU A N 1
ATOM 667 C CA . LEU A 1 83 ? -8.030 0.434 -19.371 1.00 42.50 83 LEU A CA 1
ATOM 668 C C . LEU A 1 83 ? -8.605 -0.943 -19.712 1.00 42.50 83 LEU A C 1
ATOM 670 O O . LEU A 1 83 ? -9.678 -1.217 -19.197 1.00 42.50 83 LEU A O 1
ATOM 674 N N . PRO A 1 84 ? -7.974 -1.834 -20.504 1.00 43.12 84 PRO A N 1
ATOM 675 C CA . PRO A 1 84 ? -8.513 -3.179 -20.711 1.00 43.12 84 PRO A CA 1
ATOM 676 C C . PRO A 1 84 ? -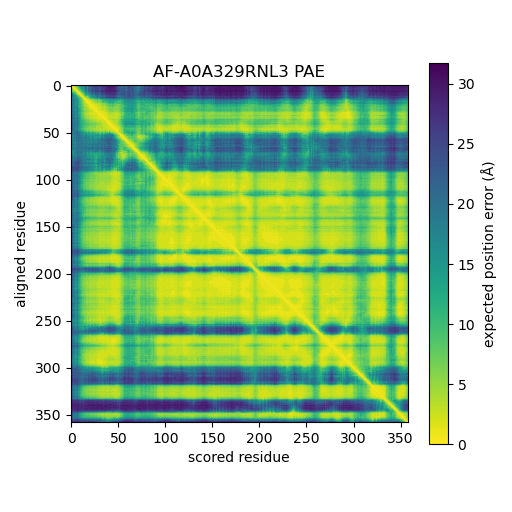8.531 -3.979 -19.413 1.00 43.12 84 PRO A C 1
ATOM 678 O O . PRO A 1 84 ? -9.471 -4.718 -19.168 1.00 43.12 84 PRO A O 1
ATOM 681 N N . ALA A 1 85 ? -7.548 -3.776 -18.537 1.00 46.62 85 ALA A N 1
ATOM 682 C CA . ALA A 1 85 ? -7.515 -4.396 -17.222 1.00 46.62 85 ALA A CA 1
ATOM 683 C C . ALA A 1 85 ? -8.561 -3.795 -16.280 1.00 46.62 85 ALA A C 1
ATOM 685 O O . ALA A 1 85 ? -9.390 -4.512 -15.743 1.00 46.62 85 ALA A O 1
ATOM 686 N N . ILE A 1 86 ? -8.602 -2.468 -16.145 1.00 47.78 86 ILE A N 1
ATOM 687 C CA . ILE A 1 86 ? -9.587 -1.774 -15.304 1.00 47.78 86 ILE A CA 1
ATOM 688 C C . ILE A 1 86 ? -11.027 -2.009 -15.796 1.00 47.78 86 ILE A C 1
ATOM 690 O O . ILE A 1 86 ? -11.922 -2.157 -14.975 1.00 47.78 86 ILE A O 1
ATOM 694 N N . ALA A 1 87 ? -11.257 -2.096 -17.109 1.00 40.66 87 ALA A N 1
ATOM 695 C CA . ALA A 1 87 ? -12.570 -2.370 -17.700 1.00 40.66 87 ALA A CA 1
ATOM 696 C C . ALA A 1 87 ? -12.953 -3.863 -17.706 1.00 40.66 87 ALA A C 1
ATOM 698 O O . ALA A 1 87 ? -14.124 -4.180 -17.903 1.00 40.66 87 ALA A O 1
ATOM 699 N N . THR A 1 88 ? -11.997 -4.782 -17.511 1.00 41.88 88 THR A N 1
ATOM 700 C CA . THR A 1 88 ? -12.270 -6.219 -17.295 1.00 41.88 88 THR A CA 1
ATOM 701 C C . THR A 1 88 ? -12.340 -6.589 -15.817 1.00 41.88 88 THR A C 1
ATOM 703 O O . THR A 1 88 ? -12.898 -7.636 -15.482 1.00 41.88 88 THR A O 1
ATOM 706 N N . LEU A 1 89 ? -11.821 -5.744 -14.920 1.00 47.53 89 LEU A N 1
ATOM 707 C CA . LEU A 1 89 ? -12.032 -5.880 -13.486 1.00 47.53 89 LEU A CA 1
ATOM 708 C C . LEU A 1 89 ? -13.523 -5.640 -13.189 1.00 47.53 89 LEU A C 1
ATOM 710 O O . LEU A 1 89 ? -14.047 -4.568 -13.482 1.00 47.53 89 LEU A O 1
ATOM 714 N N . PRO A 1 90 ? -14.240 -6.633 -12.639 1.00 47.56 90 PRO A N 1
ATOM 715 C CA . PRO A 1 90 ? -15.653 -6.472 -12.331 1.00 47.56 90 PRO A CA 1
ATOM 716 C C . PRO A 1 90 ? -15.842 -5.448 -11.202 1.00 47.56 90 PRO A C 1
ATOM 718 O O . PRO A 1 90 ? -15.147 -5.523 -10.188 1.00 47.56 90 PRO A O 1
ATOM 721 N N . GLY A 1 91 ? -16.823 -4.554 -11.348 1.00 59.84 91 GLY A N 1
ATOM 722 C CA . GLY A 1 91 ? -17.246 -3.607 -10.308 1.00 59.84 91 GLY A CA 1
ATOM 723 C C . GLY A 1 91 ? -16.972 -2.137 -10.635 1.00 59.84 91 GLY A C 1
ATOM 724 O O . GLY A 1 91 ? -16.466 -1.801 -11.704 1.00 59.84 91 GLY A O 1
ATOM 725 N N . ASP A 1 92 ? -17.339 -1.258 -9.703 1.00 67.75 92 ASP A N 1
ATOM 726 C CA . ASP A 1 92 ? -17.085 0.179 -9.804 1.00 67.75 92 ASP A CA 1
ATOM 727 C C . ASP A 1 92 ? -15.633 0.498 -9.427 1.00 67.75 92 ASP A C 1
ATOM 729 O O . ASP A 1 92 ? -15.121 0.036 -8.406 1.00 67.75 92 ASP A O 1
ATOM 733 N N . VAL A 1 93 ? -14.970 1.328 -10.234 1.00 75.06 93 VAL A N 1
ATOM 734 C CA . VAL A 1 93 ? -13.577 1.738 -10.012 1.00 75.06 93 VAL A CA 1
ATOM 735 C C . VAL A 1 93 ? -13.547 3.181 -9.525 1.00 75.06 93 VAL A C 1
ATOM 737 O O . VAL A 1 93 ? -14.126 4.070 -10.148 1.00 75.06 93 VAL A O 1
ATOM 740 N N . GLN A 1 94 ? -12.835 3.424 -8.425 1.00 80.44 94 GLN A N 1
ATOM 741 C CA . GLN A 1 94 ? -12.585 4.763 -7.895 1.00 80.44 94 GLN A CA 1
ATOM 742 C C . GLN A 1 94 ? -11.082 5.026 -7.823 1.00 80.44 94 GLN A C 1
ATOM 744 O O . GLN A 1 94 ? -10.307 4.159 -7.425 1.00 80.44 94 GLN A O 1
ATOM 749 N N . VAL A 1 95 ? -10.682 6.238 -8.201 1.00 80.38 95 VAL A N 1
ATOM 750 C CA . VAL A 1 95 ? -9.303 6.722 -8.086 1.00 80.38 95 VAL A CA 1
ATOM 751 C C . VAL A 1 95 ? -9.190 7.566 -6.819 1.00 80.38 95 VAL A C 1
ATOM 753 O O . VAL A 1 95 ? -10.079 8.367 -6.530 1.00 80.38 95 VAL A O 1
ATOM 756 N N . VAL A 1 96 ? -8.098 7.394 -6.076 1.00 86.69 96 VAL A N 1
ATOM 757 C CA . VAL A 1 96 ? -7.799 8.114 -4.831 1.00 86.69 96 VAL A CA 1
ATOM 758 C C . VAL A 1 96 ? -6.376 8.673 -4.886 1.00 86.69 96 VAL A C 1
ATOM 760 O O . VAL A 1 96 ? -5.498 8.066 -5.494 1.00 86.69 96 VAL A O 1
ATOM 763 N N . GLY A 1 97 ? -6.135 9.829 -4.262 1.00 85.94 97 GLY A N 1
ATOM 764 C CA . GLY A 1 97 ? -4.783 10.374 -4.059 1.00 85.94 97 GLY A CA 1
ATOM 765 C C . GLY A 1 97 ? -4.244 11.289 -5.153 1.00 85.94 97 GLY A C 1
ATOM 766 O O . GLY A 1 97 ? -3.185 11.883 -4.961 1.00 85.94 97 GLY A O 1
ATOM 767 N N . ILE A 1 98 ? -4.964 11.455 -6.264 1.00 84.50 98 ILE A N 1
ATOM 768 C CA . ILE A 1 98 ? -4.614 12.367 -7.358 1.00 84.50 98 ILE A CA 1
ATOM 769 C C . ILE A 1 98 ? -5.832 13.194 -7.771 1.00 84.50 98 ILE A C 1
ATOM 771 O O . ILE A 1 98 ? -6.959 12.700 -7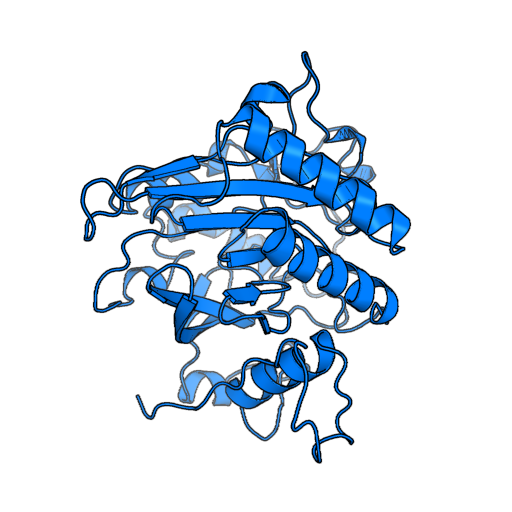.764 1.00 84.50 98 ILE A O 1
ATOM 775 N N . GLY A 1 99 ? -5.615 14.451 -8.145 1.00 79.69 99 GLY A N 1
ATOM 776 C CA . GLY A 1 99 ? -6.686 15.326 -8.612 1.00 79.69 99 GLY A CA 1
ATOM 777 C C . GLY A 1 99 ? -6.180 16.587 -9.302 1.00 79.69 99 GLY A C 1
ATOM 778 O O . GLY A 1 99 ? -4.983 16.875 -9.317 1.00 79.69 99 GLY A O 1
ATOM 779 N N . THR A 1 100 ? -7.103 17.368 -9.866 1.00 80.69 100 THR A N 1
ATOM 780 C CA . THR A 1 100 ? -6.796 18.668 -10.490 1.00 80.69 100 THR A CA 1
ATOM 781 C C . THR A 1 100 ? -6.605 19.790 -9.467 1.00 80.69 100 THR A C 1
ATOM 783 O O . THR A 1 100 ? -6.126 20.871 -9.804 1.00 8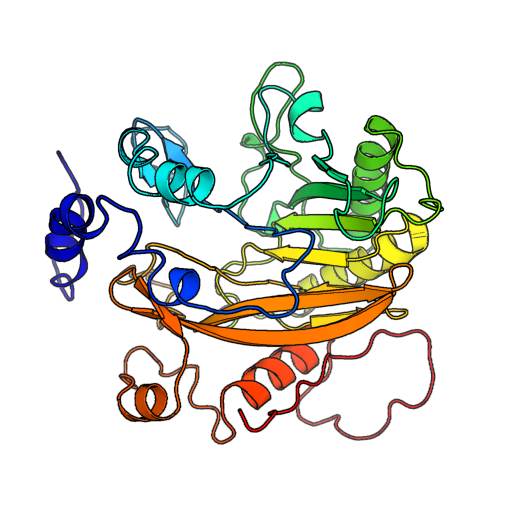0.69 100 THR A O 1
ATOM 786 N N . SER A 1 101 ? -6.927 19.512 -8.203 1.00 85.81 101 SER A N 1
ATOM 787 C CA . SER A 1 101 ? -6.711 20.390 -7.058 1.00 85.81 101 SER A CA 1
ATOM 788 C C . SER A 1 101 ? -6.432 19.582 -5.789 1.00 85.81 101 SER A C 1
ATOM 790 O O . SER A 1 101 ? -6.622 18.363 -5.753 1.00 85.81 101 SER A O 1
ATOM 792 N N . ILE A 1 102 ? -6.029 20.261 -4.715 1.00 91.31 102 ILE A N 1
ATOM 793 C CA . ILE A 1 102 ? -5.821 19.638 -3.402 1.00 91.31 102 ILE A CA 1
ATOM 794 C C . ILE A 1 102 ? -7.108 19.038 -2.823 1.00 91.31 102 ILE A C 1
ATOM 796 O O . ILE A 1 102 ? -7.041 17.999 -2.176 1.00 91.31 102 ILE A O 1
ATOM 800 N N . LEU A 1 103 ? -8.277 19.633 -3.096 1.00 91.00 103 LEU A N 1
ATOM 801 C CA . LEU A 1 103 ? -9.565 19.102 -2.636 1.00 91.00 103 LEU A CA 1
ATOM 802 C C . LEU A 1 103 ? -9.905 17.780 -3.327 1.00 91.00 103 LEU A C 1
ATOM 804 O O . LEU A 1 103 ? -10.341 16.841 -2.672 1.00 91.00 103 LEU A O 1
ATOM 808 N N . GLU A 1 104 ? -9.668 17.691 -4.638 1.00 84.25 104 GLU A N 1
ATOM 809 C CA . GLU A 1 104 ? -9.867 16.443 -5.381 1.00 84.25 104 GLU A CA 1
ATOM 810 C C . GLU A 1 104 ? -8.839 15.383 -4.986 1.00 84.25 104 GLU A C 1
ATOM 812 O O . GLU A 1 104 ? -9.205 14.238 -4.750 1.00 84.25 104 GLU A O 1
ATOM 817 N N . SER A 1 105 ? -7.570 15.773 -4.845 1.00 86.88 105 SER A N 1
ATOM 818 C CA . SER A 1 105 ? -6.486 14.853 -4.477 1.00 86.88 105 SER A CA 1
ATOM 819 C C . SER A 1 105 ? -6.683 14.254 -3.084 1.00 86.88 105 SER A C 1
ATOM 821 O O . SER A 1 105 ? -6.320 13.106 -2.848 1.00 86.88 105 SER A O 1
ATOM 823 N N . ALA A 1 106 ? -7.255 15.034 -2.161 1.00 95.38 106 ALA A N 1
ATOM 824 C CA . ALA A 1 106 ? -7.559 14.609 -0.800 1.00 95.38 106 ALA A CA 1
ATOM 825 C C . ALA A 1 106 ? -8.887 13.846 -0.680 1.00 95.38 106 ALA A C 1
ATOM 827 O O . ALA A 1 106 ? -9.202 13.374 0.412 1.00 95.38 106 ALA A O 1
ATOM 828 N N . LYS A 1 107 ? -9.683 13.734 -1.751 1.00 93.56 107 LYS A N 1
ATOM 829 C CA . LYS A 1 107 ? -10.982 13.063 -1.703 1.00 93.56 107 LYS A CA 1
ATOM 830 C C . LYS A 1 107 ? -10.799 11.566 -1.455 1.00 93.56 107 LYS A C 1
ATOM 832 O O . LYS A 1 107 ? -10.069 10.892 -2.178 1.00 93.56 107 LYS A O 1
ATOM 837 N N . ALA A 1 108 ? -11.490 11.049 -0.447 1.00 95.44 108 ALA A N 1
ATOM 838 C CA . ALA A 1 108 ? -11.513 9.631 -0.141 1.00 95.44 108 ALA A CA 1
ATOM 839 C C . ALA A 1 108 ? -12.302 8.862 -1.209 1.00 95.44 108 ALA A C 1
ATOM 841 O O . ALA A 1 108 ? -13.368 9.305 -1.650 1.00 95.44 108 ALA A O 1
ATOM 842 N N . ALA A 1 109 ? -11.816 7.676 -1.572 1.00 92.31 109 ALA A N 1
ATOM 843 C CA . ALA A 1 109 ? -12.652 6.686 -2.237 1.00 92.31 109 ALA A CA 1
ATOM 844 C C . ALA A 1 109 ? -13.568 6.045 -1.191 1.00 92.31 109 ALA A C 1
ATOM 846 O O . ALA A 1 109 ? -13.101 5.634 -0.129 1.00 92.31 109 ALA A O 1
ATOM 847 N N . ARG A 1 110 ? -14.865 5.960 -1.487 1.00 92.38 110 ARG A N 1
ATOM 848 C CA . ARG A 1 110 ? -15.869 5.361 -0.601 1.00 92.38 110 ARG A CA 1
ATOM 849 C C . ARG A 1 110 ? -16.600 4.268 -1.357 1.00 92.38 110 ARG A C 1
ATOM 851 O O . ARG A 1 110 ? -17.389 4.558 -2.255 1.00 92.38 110 ARG A O 1
ATOM 858 N N . ILE A 1 111 ? -16.318 3.023 -0.998 1.00 90.31 111 ILE A N 1
ATOM 859 C CA . ILE A 1 111 ? -16.806 1.837 -1.704 1.00 90.31 111 ILE A CA 1
ATOM 860 C C . ILE A 1 111 ? -17.714 1.063 -0.756 1.00 90.31 111 ILE A C 1
ATOM 862 O O . ILE A 1 111 ? -17.277 0.680 0.326 1.00 90.31 111 ILE A O 1
ATOM 866 N N . GLU A 1 112 ? -18.978 0.862 -1.133 1.00 89.62 112 GLU A N 1
ATOM 867 C CA . GLU A 1 112 ? -19.892 0.009 -0.366 1.00 89.62 112 GLU A CA 1
ATOM 868 C C . GLU A 1 112 ? -19.446 -1.456 -0.470 1.00 89.62 112 GLU A C 1
ATOM 870 O O . GLU A 1 112 ? -19.116 -1.937 -1.552 1.00 89.62 112 GLU A O 1
ATOM 875 N N . LEU A 1 113 ? -19.429 -2.160 0.661 1.00 86.31 113 LEU A N 1
ATOM 876 C CA . LEU A 1 113 ? -19.058 -3.569 0.738 1.00 86.31 113 LEU A CA 1
ATOM 877 C C . LEU A 1 113 ? -20.218 -4.443 0.229 1.00 86.31 113 LEU A C 1
ATOM 879 O O . LEU A 1 113 ? -21.263 -4.488 0.887 1.00 86.31 113 LEU A O 1
ATOM 883 N N . PRO A 1 114 ? -20.056 -5.195 -0.879 1.00 82.94 114 PRO A N 1
ATOM 884 C CA . PRO A 1 114 ? -21.135 -6.015 -1.435 1.00 82.94 114 PRO A CA 1
ATOM 885 C C . PRO A 1 114 ? -21.702 -7.034 -0.438 1.00 82.94 114 PRO A C 1
ATOM 887 O O . PRO A 1 114 ? -22.919 -7.225 -0.371 1.00 82.94 114 PRO A O 1
ATOM 890 N N . SER A 1 115 ? -20.837 -7.649 0.375 1.00 82.25 115 SER A N 1
ATOM 891 C CA . SER A 1 115 ? -21.242 -8.628 1.393 1.00 82.25 115 SER A CA 1
ATOM 892 C C . SER A 1 115 ? -21.816 -7.993 2.669 1.00 82.25 115 SER A C 1
ATOM 894 O O . SER A 1 115 ? -22.400 -8.693 3.496 1.00 82.25 115 SER A O 1
ATOM 896 N N . HIS A 1 116 ? -21.708 -6.668 2.833 1.00 84.00 116 HIS A N 1
ATOM 897 C CA . HIS A 1 116 ? -22.096 -5.942 4.045 1.00 84.00 116 HIS A CA 1
ATOM 898 C C . HIS A 1 116 ? -22.842 -4.638 3.713 1.00 84.00 116 HIS A C 1
ATOM 900 O O . HIS A 1 116 ? -22.295 -3.545 3.839 1.00 84.00 116 HIS A O 1
ATOM 906 N N . LYS A 1 117 ? -24.124 -4.750 3.333 1.00 83.62 117 LYS A N 1
ATOM 907 C CA . LYS A 1 117 ? -24.972 -3.599 2.960 1.00 83.62 117 LYS A CA 1
ATOM 908 C C . LYS A 1 117 ? -24.892 -2.444 3.962 1.00 83.62 117 LYS A C 1
ATOM 910 O O . LYS A 1 117 ? -25.059 -2.643 5.168 1.00 83.62 117 LYS A O 1
ATOM 915 N N . GLY A 1 118 ? -24.692 -1.233 3.446 1.00 84.94 118 GLY A N 1
ATOM 916 C CA . GLY A 1 118 ? -24.557 -0.011 4.236 1.00 84.94 118 GLY A CA 1
ATOM 917 C C . GLY A 1 118 ? -23.217 0.148 4.964 1.00 84.94 118 GLY A C 1
ATOM 918 O O . GLY A 1 118 ? -23.053 1.131 5.689 1.00 84.94 118 GLY A O 1
ATOM 919 N N . ARG A 1 119 ? -22.269 -0.784 4.794 1.00 89.00 119 ARG A N 1
ATOM 920 C CA . ARG A 1 119 ? -20.876 -0.645 5.239 1.00 89.00 119 ARG A CA 1
ATOM 921 C C . ARG A 1 119 ? -19.998 -0.219 4.081 1.00 89.00 119 ARG A C 1
ATOM 923 O O . ARG A 1 119 ? -20.199 -0.668 2.957 1.00 89.00 119 ARG A O 1
ATOM 930 N N . HIS A 1 120 ? -18.998 0.599 4.369 1.00 91.75 120 HIS A N 1
ATOM 931 C CA . HIS A 1 120 ? -18.071 1.097 3.365 1.00 91.75 120 HIS A CA 1
ATOM 932 C C . HIS A 1 120 ? -16.624 0.830 3.745 1.00 91.75 120 HIS A C 1
ATOM 934 O O . HIS A 1 120 ? -16.263 0.854 4.920 1.00 91.75 120 HIS A O 1
ATOM 940 N N . VAL A 1 121 ? -15.787 0.672 2.728 1.00 92.94 121 VAL A N 1
ATOM 941 C CA . VAL A 1 121 ? -14.355 0.936 2.824 1.00 92.94 121 VAL A CA 1
ATOM 942 C C . VAL A 1 121 ? -14.131 2.376 2.388 1.00 92.94 121 VAL A C 1
ATOM 944 O O . VAL A 1 121 ? -14.460 2.751 1.261 1.00 92.94 121 VAL A O 1
ATOM 947 N N . ASN A 1 122 ? -13.585 3.182 3.291 1.00 94.81 122 ASN A N 1
ATOM 948 C CA . ASN A 1 122 ? -13.098 4.519 3.000 1.00 94.81 122 ASN A CA 1
ATOM 949 C C . ASN A 1 122 ? -11.584 4.432 2.834 1.00 94.81 122 ASN A C 1
ATOM 951 O O . ASN A 1 122 ? -10.886 4.045 3.767 1.00 94.81 122 ASN A O 1
ATOM 955 N N . CYS A 1 123 ? -11.072 4.785 1.663 1.00 95.94 123 CYS A N 1
ATOM 956 C CA . CYS A 1 123 ? -9.642 4.848 1.406 1.00 95.94 123 CYS A CA 1
ATOM 957 C C . CYS A 1 123 ? -9.237 6.304 1.216 1.00 95.94 123 CYS A C 1
ATOM 959 O O . CYS A 1 123 ? -9.780 6.984 0.345 1.00 95.94 123 CYS A O 1
ATOM 961 N N . ILE A 1 124 ? -8.264 6.768 1.993 1.00 97.12 124 ILE A N 1
ATOM 962 C CA . ILE A 1 124 ? -7.529 8.003 1.704 1.00 97.12 124 ILE A CA 1
ATOM 963 C C . ILE A 1 124 ? -6.133 7.646 1.213 1.00 97.12 124 ILE A C 1
ATOM 965 O O . ILE A 1 124 ? -5.603 6.591 1.562 1.00 97.12 124 ILE A O 1
ATOM 969 N N . ALA A 1 125 ? -5.539 8.518 0.405 1.00 95.56 125 ALA A N 1
ATOM 970 C CA . ALA A 1 125 ? -4.185 8.321 -0.083 1.00 95.56 125 ALA A CA 1
ATOM 971 C C . ALA A 1 125 ? -3.331 9.565 0.141 1.00 95.56 125 ALA A C 1
ATOM 973 O O . ALA A 1 125 ? -3.759 10.689 -0.131 1.00 95.56 125 ALA A O 1
ATOM 974 N N . VAL A 1 126 ? -2.119 9.346 0.641 1.00 96.19 126 VAL A N 1
ATOM 975 C CA . VAL A 1 126 ? -1.109 10.385 0.846 1.00 96.19 126 VAL A CA 1
ATOM 976 C C . VAL A 1 126 ? 0.248 9.892 0.359 1.00 96.19 126 VAL A C 1
ATOM 978 O O . VAL A 1 126 ? 0.545 8.700 0.369 1.00 96.19 126 VAL A O 1
ATOM 981 N N . SER A 1 127 ? 1.103 10.819 -0.042 1.00 94.50 127 SER A N 1
ATOM 982 C CA . SER A 1 127 ? 2.492 10.547 -0.401 1.00 94.50 127 SER A CA 1
ATOM 983 C C . SER A 1 127 ? 3.418 11.283 0.545 1.00 94.50 127 SER A C 1
ATOM 985 O O . SER A 1 127 ? 3.041 12.292 1.136 1.00 94.50 127 SER A O 1
ATOM 987 N N . THR A 1 128 ? 4.648 10.814 0.678 1.00 94.56 128 THR A N 1
ATOM 988 C CA . THR A 1 128 ? 5.664 11.451 1.516 1.00 94.56 128 THR A CA 1
ATOM 989 C C . THR A 1 128 ? 6.922 11.707 0.699 1.00 94.56 128 THR A C 1
ATOM 991 O O . THR A 1 128 ? 7.275 10.930 -0.182 1.00 94.56 128 THR A O 1
ATOM 994 N N . VAL A 1 129 ? 7.641 12.791 0.989 1.00 90.69 129 VAL A N 1
ATOM 995 C CA . VAL A 1 129 ? 8.892 13.091 0.263 1.00 90.69 129 VAL A CA 1
ATOM 996 C C . VAL A 1 129 ? 10.004 12.066 0.524 1.00 90.69 129 VAL A C 1
ATOM 998 O O . VAL A 1 129 ? 10.949 12.002 -0.255 1.00 90.69 129 VAL A O 1
ATOM 1001 N N . CYS A 1 130 ? 9.907 11.246 1.583 1.00 87.25 130 CYS A N 1
ATOM 1002 C CA . CYS A 1 130 ? 10.894 10.190 1.842 1.00 87.25 130 CYS A CA 1
ATOM 1003 C C . CYS A 1 130 ? 10.825 9.031 0.835 1.00 87.25 130 CYS A C 1
ATOM 1005 O O . CYS A 1 130 ? 11.712 8.186 0.842 1.00 87.25 130 CYS A O 1
ATOM 1007 N N . SER A 1 131 ? 9.824 9.026 -0.051 1.00 84.62 131 SER A N 1
ATOM 1008 C CA . SER A 1 131 ? 9.730 8.115 -1.194 1.00 84.62 131 SER A CA 1
ATOM 1009 C C . SER A 1 131 ? 10.395 8.634 -2.474 1.00 84.62 131 SER A C 1
ATOM 1011 O O . SER A 1 131 ? 10.238 8.075 -3.553 1.00 84.62 131 SER A O 1
ATOM 1013 N N . GLY A 1 132 ? 11.069 9.785 -2.400 1.00 81.50 132 GLY A N 1
ATOM 1014 C CA . GLY A 1 132 ? 11.538 10.489 -3.593 1.00 81.50 132 GLY A CA 1
ATOM 1015 C C . GLY A 1 132 ? 10.431 11.244 -4.336 1.00 81.50 132 GLY A C 1
ATOM 1016 O O . GLY A 1 132 ? 10.695 11.804 -5.400 1.00 81.50 132 GLY A O 1
ATOM 1017 N N . THR A 1 133 ? 9.212 11.325 -3.780 1.00 84.19 133 THR A N 1
ATOM 1018 C CA . THR A 1 133 ? 8.146 12.199 -4.297 1.00 84.19 133 THR A CA 1
ATOM 1019 C C . THR A 1 133 ? 8.567 13.671 -4.192 1.00 84.19 133 THR A C 1
ATOM 1021 O O . THR A 1 133 ? 8.712 14.186 -3.076 1.00 84.19 133 THR A O 1
ATOM 1024 N N . PRO A 1 134 ? 8.721 14.402 -5.312 1.00 83.88 134 PRO A N 1
ATOM 1025 C CA . PRO A 1 134 ? 9.105 15.805 -5.268 1.00 83.88 134 PRO A CA 1
ATOM 1026 C C . PRO A 1 134 ? 8.018 16.668 -4.607 1.00 83.88 134 PRO A C 1
ATOM 1028 O O . PRO A 1 134 ? 6.833 16.498 -4.901 1.00 83.88 134 PRO A O 1
ATOM 1031 N N . PRO A 1 135 ? 8.376 17.682 -3.797 1.00 87.38 135 PRO A N 1
ATOM 1032 C CA . PRO A 1 135 ? 7.398 18.627 -3.254 1.00 87.38 135 PRO A CA 1
ATOM 1033 C C . PRO A 1 135 ? 6.568 19.351 -4.324 1.00 87.38 135 PRO A C 1
ATOM 1035 O O . PRO A 1 135 ? 5.446 19.765 -4.042 1.00 87.38 135 PRO A O 1
ATOM 1038 N N . SER A 1 136 ? 7.098 19.499 -5.544 1.00 84.81 136 SER A N 1
ATOM 1039 C CA . SER A 1 136 ? 6.410 20.115 -6.688 1.00 84.81 136 SER A CA 1
ATOM 1040 C C . SER A 1 136 ? 5.214 19.307 -7.198 1.00 84.81 136 SER A C 1
ATOM 1042 O O . SER A 1 136 ? 4.372 19.862 -7.898 1.00 84.81 136 SER A O 1
ATOM 1044 N N . TRP A 1 137 ? 5.110 18.027 -6.830 1.00 86.38 137 TRP A N 1
ATOM 1045 C CA . TRP A 1 137 ? 3.963 17.171 -7.142 1.00 86.38 137 TRP A CA 1
ATOM 1046 C C . TRP A 1 137 ? 2.779 17.382 -6.186 1.00 86.38 137 TRP A C 1
ATOM 1048 O O . TRP A 1 137 ? 1.715 16.786 -6.364 1.00 86.38 137 TRP A O 1
ATOM 1058 N N . ARG A 1 138 ? 2.938 18.233 -5.165 1.00 91.81 138 ARG A N 1
ATOM 1059 C CA . ARG A 1 138 ? 1.850 18.606 -4.262 1.00 91.81 138 ARG A CA 1
ATOM 1060 C C . ARG A 1 138 ? 0.773 19.378 -5.020 1.00 91.81 138 ARG A C 1
ATOM 1062 O O . ARG A 1 138 ? 1.053 20.420 -5.608 1.00 91.81 138 ARG A O 1
ATOM 1069 N N . ALA A 1 139 ? -0.466 18.906 -4.931 1.00 86.94 139 ALA A N 1
ATOM 1070 C CA . ALA A 1 139 ? -1.609 19.645 -5.444 1.00 86.94 139 ALA A CA 1
ATOM 1071 C C . ALA A 1 139 ? -1.835 20.947 -4.657 1.00 86.94 139 ALA A C 1
ATOM 1073 O O . ALA A 1 139 ? -1.618 21.015 -3.445 1.00 86.94 139 ALA A O 1
ATOM 1074 N N . THR A 1 140 ? -2.330 21.975 -5.339 1.00 91.81 140 THR A N 1
ATOM 1075 C CA . THR A 1 140 ? -2.762 23.241 -4.725 1.00 91.81 140 THR A CA 1
ATOM 1076 C C . THR A 1 140 ? -4.224 23.511 -5.077 1.00 91.81 140 THR A C 1
ATOM 1078 O O . THR A 1 140 ? -4.897 22.662 -5.657 1.00 91.81 140 THR A O 1
ATOM 1081 N N . SER A 1 141 ? -4.764 24.681 -4.738 1.00 92.12 141 SER A N 1
ATOM 1082 C CA . SER A 1 141 ? -6.100 25.070 -5.210 1.00 92.12 141 SER A CA 1
ATOM 1083 C C . SER A 1 141 ? -6.180 25.242 -6.733 1.00 92.12 141 SER A C 1
ATOM 1085 O O . SER A 1 141 ? -7.279 25.218 -7.276 1.00 92.12 141 SER A O 1
ATOM 1087 N N . THR A 1 142 ? -5.044 25.412 -7.419 1.00 84.69 142 THR A N 1
ATOM 1088 C CA . THR A 1 142 ? -4.973 25.696 -8.864 1.00 84.69 142 THR A CA 1
ATOM 1089 C C . THR A 1 142 ? -4.054 24.754 -9.640 1.00 84.69 142 THR A C 1
ATOM 1091 O O . THR A 1 142 ? -3.966 24.863 -10.861 1.00 84.69 142 THR A O 1
ATOM 1094 N N . GLN A 1 143 ? -3.356 23.849 -8.954 1.00 80.56 143 GLN A N 1
ATOM 1095 C CA . GLN A 1 143 ? -2.409 22.918 -9.553 1.00 80.56 143 GLN A CA 1
ATOM 1096 C C . GLN A 1 143 ? -2.818 21.478 -9.247 1.00 80.56 143 GLN A C 1
ATOM 1098 O O . GLN A 1 143 ? -3.028 21.117 -8.086 1.00 80.56 143 GLN A O 1
ATOM 1103 N N . SER A 1 144 ? -2.858 20.660 -10.298 1.00 79.06 144 SER A N 1
ATOM 1104 C CA . SER A 1 144 ? -3.045 19.217 -10.198 1.00 79.06 144 SER A CA 1
ATOM 1105 C C . SER A 1 144 ? -1.875 18.545 -9.490 1.00 79.06 144 SER A C 1
ATOM 1107 O O . SER A 1 144 ? -0.727 18.966 -9.648 1.00 79.06 144 SER A O 1
ATOM 1109 N N . GLY A 1 145 ? -2.138 17.458 -8.779 1.00 82.38 145 GLY A N 1
ATOM 1110 C CA . GLY A 1 145 ? -1.091 16.702 -8.107 1.00 82.38 145 GLY A CA 1
ATOM 1111 C C . GLY A 1 145 ? -1.660 15.717 -7.104 1.00 82.38 145 GLY A C 1
ATOM 1112 O O . GLY A 1 145 ? -2.738 15.170 -7.315 1.00 82.38 145 GLY A O 1
ATOM 1113 N N . MET A 1 146 ? -0.925 15.523 -6.012 1.00 88.56 146 MET A N 1
ATOM 1114 C CA . MET A 1 146 ? -1.260 14.593 -4.933 1.00 88.56 146 MET A CA 1
ATOM 1115 C C . MET A 1 146 ? -1.189 15.278 -3.564 1.00 88.56 146 MET A C 1
ATOM 1117 O O . MET A 1 146 ? -0.656 16.387 -3.419 1.00 88.56 146 MET A O 1
ATOM 1121 N N . VAL A 1 147 ? -1.668 14.594 -2.524 1.00 94.81 147 VAL A N 1
ATOM 1122 C CA . VAL A 1 147 ? -1.427 15.006 -1.134 1.00 94.81 147 VAL A CA 1
ATOM 1123 C C . VAL A 1 147 ? -0.001 14.616 -0.735 1.00 94.81 147 VAL A C 1
ATOM 1125 O O . VAL A 1 147 ? 0.247 13.492 -0.319 1.00 94.81 147 VAL A O 1
ATOM 1128 N N . VAL A 1 148 ? 0.950 15.548 -0.857 1.00 95.44 148 VAL A N 1
ATOM 1129 C CA . VAL A 1 148 ? 2.365 15.298 -0.517 1.00 95.44 148 VAL A CA 1
ATOM 1130 C C . VAL A 1 148 ? 2.702 15.837 0.871 1.00 95.44 148 VAL A C 1
ATOM 1132 O O . VAL A 1 148 ? 2.780 17.051 1.091 1.00 95.44 148 VAL A O 1
ATOM 1135 N N . LEU A 1 149 ? 2.971 14.933 1.800 1.00 95.69 149 LEU A N 1
ATOM 1136 C CA . LEU A 1 149 ? 3.454 15.200 3.144 1.00 95.69 149 LEU A CA 1
ATOM 1137 C C . LEU A 1 149 ? 4.997 15.323 3.161 1.00 95.69 149 LEU A C 1
ATOM 1139 O O . LEU A 1 149 ? 5.684 14.637 2.404 1.00 95.69 149 LEU A O 1
ATOM 1143 N N . PRO A 1 150 ? 5.586 16.191 4.002 1.00 94.06 150 PRO A N 1
ATOM 1144 C CA . PRO A 1 150 ? 7.040 16.220 4.200 1.00 94.06 150 PRO A CA 1
ATOM 1145 C C . PRO A 1 150 ? 7.583 14.947 4.880 1.00 94.06 150 PRO A C 1
ATOM 1147 O O . PRO A 1 150 ? 6.813 14.066 5.257 1.00 94.06 150 PRO A O 1
ATOM 1150 N N . ALA A 1 151 ? 8.906 14.865 5.059 1.00 91.50 151 ALA A N 1
ATOM 1151 C CA . ALA A 1 151 ? 9.590 13.663 5.539 1.00 91.50 151 ALA A CA 1
ATOM 1152 C C . ALA A 1 151 ? 9.126 13.235 6.944 1.00 91.50 151 ALA A C 1
ATOM 1154 O O . ALA A 1 151 ? 8.622 14.052 7.725 1.00 91.50 151 ALA A O 1
ATOM 1155 N N . ILE A 1 152 ? 9.292 11.940 7.232 1.00 92.88 152 ILE A N 1
ATOM 1156 C CA . ILE A 1 152 ? 8.990 11.293 8.516 1.00 92.88 152 ILE A CA 1
ATOM 1157 C C . ILE A 1 152 ? 10.324 10.908 9.169 1.00 92.88 152 ILE A C 1
ATOM 1159 O O . ILE A 1 152 ? 10.775 9.777 9.057 1.00 92.88 152 ILE A O 1
ATOM 1163 N N . GLU A 1 153 ? 10.988 11.893 9.770 1.00 93.12 153 GLU A N 1
ATOM 1164 C CA . GLU A 1 153 ? 12.405 11.807 10.189 1.00 93.12 153 GLU A CA 1
ATOM 1165 C C . GLU A 1 153 ? 12.632 12.136 11.678 1.00 93.12 153 GLU A C 1
ATOM 1167 O O . GLU A 1 153 ? 13.758 12.219 12.155 1.00 93.12 153 GLU A O 1
ATOM 1172 N N . SER A 1 154 ? 11.556 12.394 12.420 1.00 95.62 154 SER A N 1
ATOM 1173 C CA . SER A 1 154 ? 11.572 12.635 13.867 1.00 95.62 154 SER A CA 1
ATOM 1174 C C . SER A 1 154 ? 10.161 12.503 14.434 1.00 95.62 154 SER A C 1
ATOM 1176 O O . SER A 1 154 ? 9.190 12.711 13.705 1.00 95.62 154 SER A O 1
ATOM 1178 N N . SER A 1 155 ? 10.011 12.297 15.742 1.00 95.31 155 SER A N 1
ATOM 1179 C CA . SER A 1 155 ? 8.686 12.260 16.388 1.00 95.31 155 SER A CA 1
ATOM 1180 C C . SER A 1 155 ? 7.907 13.580 16.244 1.00 95.31 155 SER A C 1
ATOM 1182 O O . SER A 1 155 ? 6.683 13.597 16.123 1.00 95.31 155 SER A O 1
ATOM 1184 N N . THR A 1 156 ? 8.604 14.724 16.148 1.00 97.06 156 THR A N 1
ATOM 1185 C CA . THR A 1 156 ? 7.955 16.010 15.817 1.00 97.06 156 THR A CA 1
ATOM 1186 C C . THR A 1 156 ? 7.449 16.033 14.374 1.00 97.06 156 THR A C 1
ATOM 1188 O O . THR A 1 156 ? 6.389 16.597 14.095 1.00 97.06 156 THR A O 1
ATOM 1191 N N . ALA A 1 157 ? 8.192 15.441 13.434 1.00 96.75 157 ALA A N 1
ATOM 1192 C CA . ALA A 1 157 ? 7.716 15.288 12.066 1.00 96.75 157 ALA A CA 1
ATOM 1193 C C . ALA A 1 157 ? 6.490 14.369 12.029 1.00 96.75 157 ALA A C 1
ATOM 1195 O O . ALA A 1 157 ? 5.488 14.765 11.438 1.00 96.75 157 ALA A O 1
ATOM 1196 N N . VAL A 1 158 ? 6.534 13.226 12.726 1.00 98.06 158 VAL A N 1
ATOM 1197 C CA . VAL A 1 158 ? 5.419 12.274 12.864 1.00 98.06 158 VAL A CA 1
ATOM 1198 C C . VAL A 1 158 ? 4.149 12.979 13.336 1.00 98.06 158 VAL A C 1
ATOM 1200 O O . VAL A 1 158 ? 3.145 12.923 12.628 1.00 98.06 158 VAL A O 1
ATOM 1203 N N . GLN A 1 159 ? 4.206 13.728 14.444 1.00 98.06 159 GLN A N 1
ATOM 1204 C CA . GLN A 1 159 ? 3.079 14.527 14.953 1.00 98.06 159 GLN A CA 1
ATOM 1205 C C . GLN A 1 159 ? 2.432 15.376 13.850 1.00 98.06 159 GLN A C 1
ATOM 1207 O O . GLN A 1 159 ? 1.229 15.302 13.607 1.00 98.06 159 GLN A O 1
ATOM 1212 N N . LYS A 1 160 ? 3.249 16.134 13.112 1.00 97.88 160 LYS A N 1
ATOM 1213 C CA . LYS A 1 160 ? 2.767 17.004 12.031 1.00 97.88 160 LYS A CA 1
ATOM 1214 C C . LYS A 1 160 ? 2.179 16.222 10.854 1.00 97.88 160 LYS A C 1
ATOM 1216 O O . LYS A 1 160 ? 1.380 16.770 10.096 1.00 97.88 160 LYS A O 1
ATOM 1221 N N . ARG A 1 161 ? 2.608 14.978 10.611 1.00 97.75 161 ARG A N 1
ATOM 1222 C CA . ARG A 1 161 ? 2.006 14.119 9.576 1.00 97.75 161 ARG A CA 1
ATOM 1223 C C . ARG A 1 161 ? 0.672 13.554 10.034 1.00 97.75 161 ARG A C 1
ATOM 1225 O O . ARG A 1 161 ? -0.249 13.514 9.222 1.00 97.75 161 ARG A O 1
ATOM 1232 N N . VAL A 1 162 ? 0.552 13.165 11.302 1.00 98.31 162 VAL A N 1
ATOM 1233 C CA . VAL A 1 162 ? -0.720 12.721 11.889 1.00 98.31 162 VAL A CA 1
ATOM 1234 C C . VAL A 1 162 ? -1.750 13.849 11.789 1.00 98.31 162 VAL A C 1
ATOM 1236 O O . VAL A 1 162 ? -2.823 13.637 11.239 1.00 98.31 162 VAL A O 1
ATOM 1239 N N . GLU A 1 163 ? -1.388 15.082 12.155 1.00 97.94 163 GLU A N 1
ATOM 1240 C CA . GLU A 1 163 ? -2.255 16.268 12.015 1.00 97.94 163 GLU A CA 1
ATOM 1241 C C . GLU A 1 163 ? -2.675 16.552 10.561 1.00 97.94 163 GLU A C 1
ATOM 1243 O O . GLU A 1 163 ? -3.840 16.849 10.274 1.00 97.94 163 GLU A O 1
ATOM 1248 N N . ALA A 1 164 ? -1.739 16.436 9.615 1.00 97.06 164 ALA A N 1
ATOM 1249 C CA . ALA A 1 164 ? -2.047 16.598 8.195 1.00 97.06 164 ALA A CA 1
ATOM 1250 C C . ALA A 1 164 ? -3.005 15.501 7.694 1.00 97.06 164 ALA A C 1
ATOM 1252 O O . ALA A 1 164 ? -3.933 15.787 6.941 1.00 97.06 164 ALA A O 1
ATOM 1253 N N . THR A 1 165 ? -2.822 14.264 8.158 1.00 97.56 165 THR A N 1
ATOM 1254 C CA . THR A 1 165 ? -3.696 13.126 7.830 1.00 97.56 165 THR A CA 1
ATOM 1255 C C . THR A 1 165 ? -5.087 13.319 8.437 1.00 97.56 165 THR A C 1
ATOM 1257 O O . THR A 1 165 ? -6.090 13.141 7.750 1.00 97.56 165 THR A O 1
ATOM 1260 N N . ALA A 1 166 ? -5.166 13.798 9.682 1.00 97.00 166 ALA A N 1
ATOM 1261 C CA . ALA A 1 166 ? -6.418 14.168 10.337 1.00 97.00 166 ALA A CA 1
ATOM 1262 C C . ALA A 1 166 ? -7.186 15.237 9.546 1.00 97.00 166 ALA A C 1
ATOM 1264 O O . ALA A 1 166 ? -8.407 15.167 9.423 1.00 97.00 166 ALA A O 1
ATOM 1265 N N . SER A 1 167 ? -6.471 16.200 8.958 1.00 95.94 167 SER A N 1
ATOM 1266 C CA . SER A 1 167 ? -7.071 17.240 8.114 1.00 95.94 167 SER A CA 1
ATOM 1267 C C . SER A 1 167 ? -7.694 16.658 6.838 1.00 95.94 167 SER A C 1
ATOM 1269 O O . SER A 1 167 ? -8.778 17.086 6.443 1.00 95.94 167 SER A O 1
ATOM 1271 N N . VAL A 1 168 ? -7.059 15.650 6.225 1.00 96.56 168 VAL A N 1
ATOM 1272 C CA . VAL A 1 168 ? -7.626 14.913 5.080 1.00 96.56 168 VAL A CA 1
ATOM 1273 C C . VAL A 1 168 ? -8.900 14.173 5.493 1.00 96.56 168 VAL A C 1
ATOM 1275 O O . VAL A 1 168 ? -9.913 14.273 4.804 1.00 96.56 168 VAL A O 1
ATOM 1278 N N . LEU A 1 169 ? -8.893 13.480 6.635 1.00 95.62 169 LEU A N 1
ATOM 1279 C CA . LEU A 1 169 ? -10.087 12.794 7.145 1.00 95.62 169 LEU A CA 1
ATOM 1280 C C . LEU A 1 169 ? -11.228 13.773 7.440 1.00 95.62 169 LEU A C 1
ATOM 1282 O O . LEU A 1 169 ? -12.370 13.529 7.049 1.00 95.62 169 LEU A O 1
ATOM 1286 N N . HIS A 1 170 ? -10.915 14.911 8.064 1.00 94.56 170 HIS A N 1
ATOM 1287 C CA . HIS A 1 170 ? -11.889 15.955 8.364 1.00 94.56 170 HIS A CA 1
ATOM 1288 C C . HIS A 1 170 ? -12.539 16.524 7.097 1.00 94.56 170 HIS A C 1
ATOM 1290 O O . HIS A 1 170 ? -13.757 16.665 7.057 1.00 94.56 170 HIS A O 1
ATOM 1296 N N . ALA A 1 171 ? -11.753 16.779 6.045 1.00 94.25 171 ALA A N 1
ATOM 1297 C CA . ALA A 1 171 ? -12.259 17.267 4.761 1.00 94.25 171 ALA A CA 1
ATOM 1298 C C . ALA A 1 171 ? -13.201 16.276 4.046 1.00 94.25 171 ALA A C 1
ATOM 1300 O O . ALA A 1 171 ? -13.938 16.677 3.150 1.00 94.25 171 ALA A O 1
ATOM 1301 N N . ASN A 1 172 ? -13.185 15.001 4.444 1.00 94.94 172 ASN A N 1
ATOM 1302 C CA . ASN A 1 172 ? -14.052 13.946 3.917 1.00 94.94 172 ASN A CA 1
ATOM 1303 C C . ASN A 1 172 ? -15.179 13.545 4.885 1.00 94.94 172 ASN A C 1
ATOM 1305 O O . ASN A 1 172 ? -15.836 12.529 4.663 1.00 94.94 172 ASN A O 1
ATOM 1309 N N . ASP A 1 173 ? -15.383 14.292 5.976 1.00 93.31 173 ASP A N 1
ATOM 1310 C CA . ASP A 1 173 ? -16.335 13.958 7.046 1.00 93.31 173 ASP A CA 1
ATOM 1311 C C . ASP A 1 173 ? -16.120 12.557 7.666 1.00 93.31 173 ASP A C 1
ATOM 1313 O O . ASP A 1 173 ? -17.030 11.961 8.254 1.00 93.31 173 ASP A O 1
ATOM 1317 N N . LEU A 1 174 ? -14.892 12.032 7.594 1.00 92.31 174 LEU A N 1
ATOM 1318 C CA . LEU A 1 174 ? -14.514 10.729 8.141 1.00 92.31 174 LEU A CA 1
ATOM 1319 C C . LEU A 1 174 ? -14.147 10.872 9.619 1.00 92.31 174 LEU A C 1
ATOM 1321 O O . LEU A 1 174 ? -12.993 11.079 9.985 1.00 92.31 174 LEU A O 1
ATOM 1325 N N . LYS A 1 175 ? -15.158 10.782 10.486 1.00 83.31 175 LYS A N 1
ATOM 1326 C CA . LYS A 1 175 ? -14.989 10.870 11.944 1.00 83.31 175 LYS A CA 1
ATOM 1327 C C . LYS A 1 175 ? -14.849 9.486 12.570 1.00 83.31 175 LYS A C 1
ATOM 1329 O O . LYS A 1 175 ? -15.589 8.565 12.221 1.00 83.31 175 LYS A O 1
ATOM 1334 N N . TRP A 1 176 ? -13.946 9.373 13.537 1.00 79.19 176 TRP A N 1
ATOM 1335 C CA . TRP A 1 176 ? -13.809 8.200 14.395 1.00 79.19 176 TRP A CA 1
ATOM 1336 C C . TRP A 1 176 ? -14.765 8.305 15.609 1.00 79.19 176 TRP A C 1
ATOM 1338 O O . TRP A 1 176 ? -14.909 9.402 16.159 1.00 79.19 176 TRP A O 1
ATOM 1348 N N . PRO A 1 177 ? -15.456 7.219 16.031 1.00 77.69 177 PRO A N 1
ATOM 1349 C CA . PRO A 1 177 ? -15.446 5.871 15.458 1.00 77.69 177 PRO A CA 1
ATOM 1350 C C . PRO A 1 177 ? -16.243 5.760 14.153 1.00 77.69 177 PRO A C 1
ATOM 1352 O O . PRO A 1 177 ? -17.358 6.274 14.050 1.00 77.69 177 PRO A O 1
ATOM 1355 N N . HIS A 1 178 ? -15.722 4.990 13.192 1.00 73.44 178 HIS A N 1
ATOM 1356 C CA . HIS A 1 178 ? -16.272 4.834 11.833 1.00 73.44 178 HIS A CA 1
ATOM 1357 C C . HIS A 1 178 ? -17.576 4.020 11.755 1.00 73.44 178 HIS A C 1
ATOM 1359 O O . HIS A 1 178 ? -17.980 3.568 10.693 1.00 73.44 178 HIS A O 1
ATOM 1365 N N . ARG A 1 179 ? -18.270 3.827 12.885 1.00 76.44 179 ARG A N 1
ATOM 1366 C CA . ARG A 1 179 ? -19.576 3.156 13.023 1.00 76.44 179 ARG A CA 1
ATOM 1367 C C . ARG A 1 179 ? -19.694 1.787 12.345 1.00 76.44 179 ARG A C 1
ATOM 1369 O O . ARG A 1 179 ? -20.820 1.323 12.217 1.00 76.44 179 ARG A O 1
ATOM 1376 N N . GLY A 1 180 ? -18.593 1.123 11.987 1.00 76.94 180 GLY A N 1
ATOM 1377 C CA . GLY A 1 180 ? -18.535 -0.164 11.283 1.00 76.94 180 GLY A CA 1
ATOM 1378 C C . GLY A 1 180 ? -18.165 -0.077 9.794 1.00 76.94 180 GLY A C 1
ATOM 1379 O O . GLY A 1 180 ? -18.112 -1.119 9.150 1.00 76.94 180 GLY A O 1
ATOM 1380 N N . ASP A 1 181 ? -17.917 1.124 9.263 1.00 90.38 181 ASP A N 1
ATOM 1381 C CA . ASP A 1 181 ? -17.112 1.317 8.052 1.00 90.38 181 ASP A CA 1
ATOM 1382 C C . ASP A 1 181 ? -15.627 1.066 8.379 1.00 90.38 181 ASP A C 1
ATOM 1384 O O . ASP A 1 181 ? -15.212 1.220 9.530 1.00 90.38 181 ASP A O 1
ATOM 1388 N N . LEU A 1 182 ? -14.844 0.698 7.366 1.00 92.88 182 LEU A N 1
ATOM 1389 C CA . LEU A 1 182 ? -13.396 0.504 7.457 1.00 92.88 182 LEU A CA 1
ATOM 1390 C C . LEU A 1 182 ? -12.661 1.741 6.939 1.00 92.88 182 LEU A C 1
ATOM 1392 O O . LEU A 1 182 ? -13.057 2.304 5.912 1.00 92.88 182 LEU A O 1
ATOM 1396 N N . LEU A 1 183 ? -11.577 2.135 7.608 1.00 96.12 183 LEU A N 1
ATOM 1397 C CA . LEU A 1 183 ? -10.680 3.194 7.145 1.00 96.12 183 LEU A CA 1
ATOM 1398 C C . LEU A 1 183 ? -9.324 2.628 6.704 1.00 96.12 183 LEU A C 1
ATOM 1400 O O . LEU A 1 183 ? -8.567 2.086 7.507 1.00 96.12 183 LEU A O 1
ATOM 1404 N N . VAL A 1 184 ? -8.995 2.815 5.428 1.00 97.19 184 VAL A N 1
ATOM 1405 C CA . VAL A 1 184 ? -7.708 2.448 4.832 1.00 97.19 184 VAL A CA 1
ATOM 1406 C C . VAL A 1 184 ? -6.893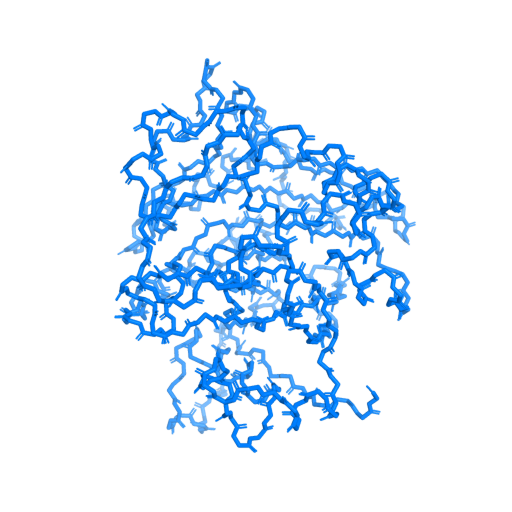 3.707 4.559 1.00 97.19 184 VAL A C 1
ATOM 1408 O O . VAL A 1 184 ? -7.369 4.648 3.916 1.00 97.19 184 VAL A O 1
ATOM 1411 N N . LEU A 1 185 ? -5.642 3.703 5.009 1.00 98.19 185 LEU A N 1
ATOM 1412 C CA . LEU A 1 185 ? -4.638 4.684 4.617 1.00 98.19 185 LEU A CA 1
ATOM 1413 C C . LEU A 1 185 ? -3.708 4.059 3.577 1.00 98.19 185 LEU A C 1
ATOM 1415 O O . LEU A 1 185 ? -2.856 3.243 3.924 1.00 98.19 185 LEU A O 1
ATOM 1419 N N . SER A 1 186 ? -3.844 4.466 2.316 1.00 97.25 186 SER A N 1
ATOM 1420 C CA . SER A 1 186 ? -2.830 4.212 1.290 1.00 97.25 186 SER A CA 1
ATOM 1421 C C . SER A 1 186 ? -1.716 5.241 1.451 1.00 97.25 186 SER A C 1
ATOM 1423 O O . SER A 1 186 ? -1.974 6.446 1.400 1.00 97.25 186 SER A O 1
ATOM 1425 N N . ILE A 1 187 ? -0.482 4.797 1.670 1.00 96.94 187 ILE A N 1
ATOM 1426 C CA . ILE A 1 187 ? 0.644 5.706 1.875 1.00 96.94 187 ILE A CA 1
ATOM 1427 C C . ILE A 1 187 ? 1.840 5.347 1.000 1.00 96.94 187 ILE A C 1
ATOM 1429 O O . ILE A 1 187 ? 2.398 4.255 1.064 1.00 96.94 187 ILE A O 1
ATOM 1433 N N . HIS A 1 188 ? 2.258 6.319 0.197 1.00 94.19 188 HIS A N 1
ATOM 1434 C CA . HIS A 1 188 ? 3.437 6.224 -0.650 1.00 94.19 188 HIS A CA 1
ATOM 1435 C C . HIS A 1 188 ? 4.652 6.791 0.108 1.00 94.19 188 HIS A C 1
ATOM 1437 O O . HIS A 1 188 ? 4.772 8.010 0.297 1.00 94.19 188 HIS A O 1
ATOM 1443 N N . TRP A 1 189 ? 5.512 5.912 0.627 1.00 94.38 189 TRP A N 1
ATOM 1444 C CA . TRP A 1 189 ? 6.558 6.264 1.595 1.00 94.38 189 TRP A CA 1
ATOM 1445 C C . TRP A 1 189 ? 7.770 5.334 1.583 1.00 94.38 189 TRP A C 1
ATOM 1447 O O . TRP A 1 189 ? 7.731 4.224 1.062 1.00 94.38 189 TRP A O 1
ATOM 1457 N N . GLY A 1 190 ? 8.836 5.791 2.238 1.00 88.31 190 GLY A N 1
ATOM 1458 C CA . GLY A 1 190 ? 10.062 5.020 2.401 1.00 88.31 190 GLY A CA 1
ATOM 1459 C C . GLY A 1 190 ? 10.883 4.908 1.110 1.00 88.31 190 GLY A C 1
ATOM 1460 O O . GLY A 1 190 ? 10.368 5.144 0.020 1.00 88.31 190 GLY A O 1
ATOM 1461 N N . PRO A 1 191 ? 12.175 4.575 1.228 1.00 80.56 191 PRO A N 1
ATOM 1462 C CA . PRO A 1 191 ? 13.057 4.529 0.075 1.00 80.56 191 PRO A CA 1
ATOM 1463 C C . PRO A 1 191 ? 12.742 3.352 -0.858 1.00 80.56 191 PRO A C 1
ATOM 1465 O O . PRO A 1 191 ? 12.429 2.242 -0.415 1.00 80.56 191 PRO A O 1
ATOM 1468 N N . ASN A 1 192 ? 12.895 3.591 -2.160 1.00 79.75 192 ASN A N 1
ATOM 1469 C CA . ASN A 1 192 ? 12.831 2.562 -3.194 1.00 79.75 192 ASN A CA 1
ATOM 1470 C C . ASN A 1 192 ? 14.020 1.603 -3.021 1.00 79.75 192 ASN A C 1
ATOM 1472 O O . ASN A 1 192 ? 15.145 2.053 -2.805 1.00 79.75 192 ASN A O 1
ATOM 1476 N N . TRP A 1 193 ? 13.789 0.293 -3.141 1.00 70.88 193 TRP A N 1
ATOM 1477 C CA . TRP A 1 193 ? 14.859 -0.722 -3.168 1.00 70.88 193 TRP A CA 1
ATOM 1478 C C . TRP A 1 193 ? 15.758 -0.789 -1.916 1.00 70.88 193 TRP A C 1
ATOM 1480 O O . TRP A 1 193 ? 16.858 -1.346 -1.949 1.00 70.88 193 TRP A O 1
ATOM 1490 N N . ALA A 1 194 ? 15.268 -0.287 -0.781 1.00 60.31 194 ALA A N 1
ATOM 1491 C CA . ALA A 1 194 ? 15.998 -0.105 0.476 1.00 60.31 194 ALA A CA 1
ATOM 1492 C C . ALA A 1 194 ? 16.549 -1.386 1.136 1.00 60.31 194 ALA A C 1
ATOM 1494 O O . ALA A 1 194 ? 17.243 -1.319 2.146 1.00 60.31 194 ALA A O 1
ATOM 1495 N N . TYR A 1 195 ? 16.297 -2.571 0.575 1.00 56.66 195 TYR A N 1
ATOM 1496 C CA . TYR A 1 195 ? 16.929 -3.799 1.057 1.00 56.66 195 TYR A CA 1
ATOM 1497 C C . TYR A 1 195 ? 18.428 -3.888 0.850 1.00 56.66 195 TYR A C 1
ATOM 1499 O O . TYR A 1 195 ? 19.071 -4.665 1.556 1.00 56.66 195 TYR A O 1
ATOM 1507 N N . ARG A 1 196 ? 18.965 -3.174 -0.140 1.00 51.81 196 ARG A N 1
ATOM 1508 C CA . ARG A 1 196 ? 20.283 -3.510 -0.682 1.00 51.81 196 ARG A CA 1
ATOM 1509 C C . ARG A 1 196 ? 21.365 -2.477 -0.402 1.00 51.81 196 ARG A C 1
ATOM 1511 O O . ARG A 1 196 ? 22.516 -2.882 -0.289 1.00 51.81 196 ARG A O 1
ATOM 1518 N N . GLU A 1 197 ? 21.026 -1.194 -0.258 1.00 46.09 197 GLU A N 1
ATOM 1519 C CA . GLU A 1 197 ? 22.057 -0.138 -0.292 1.00 46.09 197 GLU A CA 1
ATOM 1520 C C . GLU A 1 197 ? 21.987 0.920 0.820 1.00 46.09 197 GLU A C 1
ATOM 1522 O O . GLU A 1 197 ? 23.005 1.555 1.106 1.00 46.09 197 GLU A O 1
ATOM 1527 N N . HIS A 1 198 ? 20.850 1.096 1.499 1.00 55.44 198 HIS A N 1
ATOM 1528 C CA . HIS A 1 198 ? 20.710 2.085 2.572 1.00 55.44 198 HIS A CA 1
ATOM 1529 C C . HIS A 1 198 ? 20.090 1.465 3.818 1.00 55.44 198 HIS A C 1
ATOM 1531 O O . HIS A 1 198 ? 18.993 0.916 3.776 1.00 55.44 198 HIS A O 1
ATOM 1537 N N . ASP A 1 199 ? 20.818 1.561 4.929 1.00 65.62 199 ASP A N 1
ATOM 1538 C CA . ASP A 1 199 ? 20.262 1.309 6.248 1.00 65.62 199 ASP A CA 1
ATOM 1539 C C . ASP A 1 199 ? 19.262 2.426 6.567 1.00 65.62 199 ASP A C 1
ATOM 1541 O O . ASP A 1 199 ? 19.651 3.537 6.915 1.00 65.62 199 ASP A O 1
ATOM 1545 N N . ASP A 1 200 ? 17.975 2.139 6.373 1.00 80.25 200 ASP A N 1
ATOM 1546 C CA . ASP A 1 200 ? 16.867 3.046 6.665 1.00 80.25 200 ASP A CA 1
ATOM 1547 C C . ASP A 1 200 ? 16.165 2.702 7.987 1.00 80.25 200 ASP A C 1
ATOM 1549 O O . ASP A 1 200 ? 15.007 3.070 8.199 1.00 80.25 200 ASP A O 1
ATOM 1553 N N . THR A 1 201 ? 16.848 1.971 8.877 1.00 81.69 201 THR A N 1
ATOM 1554 C CA . THR A 1 201 ? 16.290 1.459 10.139 1.00 81.69 201 THR A CA 1
ATOM 1555 C C . THR A 1 201 ? 15.822 2.588 11.066 1.00 81.69 201 THR A C 1
ATOM 1557 O O . THR A 1 201 ? 14.790 2.470 11.737 1.00 81.69 201 THR A O 1
ATOM 1560 N N . GLN A 1 202 ? 16.534 3.721 11.088 1.00 85.88 202 GLN A N 1
ATOM 1561 C CA . GLN A 1 202 ? 16.134 4.877 11.892 1.00 85.88 202 GLN A CA 1
ATOM 1562 C C . GLN A 1 202 ? 14.834 5.498 11.362 1.00 85.88 202 GLN A C 1
ATOM 1564 O O . GLN A 1 202 ? 13.874 5.672 12.113 1.00 85.88 202 GLN A O 1
ATOM 1569 N N . GLU A 1 203 ? 14.755 5.784 10.065 1.00 89.25 203 GLU A N 1
ATOM 1570 C CA . GLU A 1 203 ? 13.554 6.319 9.425 1.00 89.25 203 GLU A CA 1
ATOM 1571 C C . GLU A 1 203 ? 12.391 5.322 9.474 1.00 89.25 203 GLU A C 1
ATOM 1573 O O . GLU A 1 203 ? 11.232 5.729 9.594 1.00 89.25 203 GLU A O 1
ATOM 1578 N N . GLN A 1 204 ? 12.679 4.018 9.437 1.00 90.69 204 GLN A N 1
ATOM 1579 C CA . GLN A 1 204 ? 11.689 2.960 9.630 1.00 90.69 204 GLN A CA 1
ATOM 1580 C C . GLN A 1 204 ? 11.039 3.045 11.012 1.00 90.69 204 GLN A C 1
ATOM 1582 O O . GLN A 1 204 ? 9.821 2.903 11.113 1.00 90.69 204 GLN A O 1
ATOM 1587 N N . THR A 1 205 ? 11.804 3.380 12.054 1.00 92.81 205 THR A N 1
ATOM 1588 C CA . THR A 1 205 ? 11.257 3.592 13.404 1.00 92.81 205 THR A CA 1
ATOM 1589 C C . THR A 1 205 ? 10.221 4.721 13.418 1.00 92.81 205 THR A C 1
ATOM 1591 O O . THR A 1 205 ? 9.154 4.573 14.012 1.00 92.81 205 THR A O 1
ATOM 1594 N N . PHE A 1 206 ? 10.470 5.826 12.707 1.00 95.50 206 PHE A N 1
ATOM 1595 C CA . PHE A 1 206 ? 9.504 6.928 12.624 1.00 95.50 206 PHE A CA 1
ATOM 1596 C C . PHE A 1 206 ? 8.302 6.617 11.722 1.00 95.50 206 PHE A C 1
ATOM 1598 O O . PHE A 1 206 ? 7.197 7.086 11.994 1.00 95.50 206 PHE A O 1
ATOM 1605 N N . ARG A 1 207 ? 8.469 5.807 10.667 1.00 95.12 207 ARG A N 1
ATOM 1606 C CA . ARG A 1 207 ? 7.332 5.301 9.873 1.00 95.12 207 ARG A CA 1
ATOM 1607 C C . ARG A 1 207 ? 6.430 4.395 10.704 1.00 95.12 207 ARG A C 1
ATOM 1609 O O . ARG A 1 207 ? 5.210 4.528 10.622 1.00 95.12 207 ARG A O 1
ATOM 1616 N N . ARG A 1 208 ? 7.021 3.542 11.542 1.00 95.38 208 ARG A N 1
ATOM 1617 C CA . ARG A 1 208 ? 6.302 2.721 12.520 1.00 95.38 208 ARG A CA 1
ATOM 1618 C C . ARG A 1 208 ? 5.560 3.578 13.543 1.00 95.38 208 ARG A C 1
ATOM 1620 O O . ARG A 1 208 ? 4.361 3.389 13.723 1.00 95.38 208 ARG A O 1
ATOM 1627 N N . GLU A 1 209 ? 6.224 4.584 14.120 1.00 96.75 209 GLU A N 1
ATOM 1628 C CA . GLU A 1 209 ? 5.582 5.554 15.021 1.00 96.75 209 GLU A CA 1
ATOM 1629 C C . GLU A 1 209 ? 4.375 6.225 14.342 1.00 96.75 209 GLU A C 1
ATOM 1631 O O . GLU A 1 209 ? 3.289 6.281 14.913 1.00 96.75 209 GLU A O 1
ATOM 1636 N N . TYR A 1 210 ? 4.521 6.680 13.094 1.00 98.19 210 TYR A N 1
ATOM 1637 C CA . TYR A 1 210 ? 3.410 7.260 12.340 1.00 98.19 210 TYR A CA 1
ATOM 1638 C C . TYR A 1 210 ? 2.262 6.266 12.115 1.00 98.19 210 TYR A C 1
ATOM 1640 O O . TYR A 1 210 ? 1.111 6.635 12.342 1.00 98.19 210 TYR A O 1
ATOM 1648 N N . ALA A 1 211 ? 2.551 5.023 11.710 1.00 98.12 211 ALA A N 1
ATOM 1649 C CA . ALA A 1 211 ? 1.534 3.990 11.490 1.00 98.12 211 ALA A CA 1
ATOM 1650 C C . ALA A 1 211 ? 0.720 3.705 12.757 1.00 98.12 211 ALA A C 1
ATOM 1652 O O . ALA A 1 211 ? -0.508 3.656 12.710 1.00 98.12 211 ALA A O 1
ATOM 1653 N N . HIS A 1 212 ? 1.397 3.569 13.899 1.00 98.00 212 HIS A N 1
ATOM 1654 C CA . HIS A 1 212 ? 0.741 3.354 15.189 1.00 98.00 212 HIS A CA 1
ATOM 1655 C C . HIS A 1 212 ? -0.132 4.545 15.563 1.00 98.00 212 HIS A C 1
ATOM 1657 O O . HIS A 1 212 ? -1.285 4.376 15.948 1.00 98.00 212 HIS A O 1
ATOM 1663 N N . ARG A 1 213 ? 0.373 5.765 15.375 1.00 97.88 213 ARG A N 1
ATOM 1664 C CA . ARG A 1 213 ? -0.357 6.979 15.740 1.00 97.88 213 ARG A CA 1
ATOM 1665 C C . ARG A 1 213 ? -1.571 7.257 14.862 1.00 97.88 213 ARG A C 1
ATOM 1667 O O . ARG A 1 213 ? -2.577 7.733 15.375 1.00 97.88 213 ARG A O 1
ATOM 1674 N N . VAL A 1 214 ? -1.544 6.943 13.564 1.00 97.88 214 VAL A N 1
ATOM 1675 C CA . VAL A 1 214 ? -2.762 7.061 12.737 1.00 97.88 214 VAL A CA 1
ATOM 1676 C C . VAL A 1 214 ? -3.818 6.014 13.107 1.00 97.88 214 VAL A C 1
ATOM 1678 O O . VAL A 1 214 ? -5.010 6.281 12.963 1.00 97.88 214 VAL A O 1
ATOM 1681 N N . ILE A 1 215 ? -3.414 4.855 13.629 1.00 97.00 215 ILE A N 1
ATOM 1682 C CA . ILE A 1 215 ? -4.344 3.869 14.192 1.00 97.00 215 ILE A CA 1
ATOM 1683 C C . ILE A 1 215 ? -4.936 4.402 15.505 1.00 97.00 215 ILE A C 1
ATOM 1685 O O . ILE A 1 215 ? -6.157 4.486 15.633 1.00 97.00 215 ILE A O 1
ATOM 1689 N N . ASP A 1 216 ? -4.085 4.823 16.442 1.00 95.94 216 ASP A N 1
ATOM 1690 C CA . ASP A 1 216 ? -4.489 5.236 17.792 1.00 95.94 216 ASP A CA 1
ATOM 1691 C C . ASP A 1 216 ? -5.294 6.540 17.817 1.00 95.94 216 ASP A C 1
ATOM 1693 O O . ASP A 1 216 ? -6.271 6.656 18.556 1.00 95.94 216 ASP A O 1
ATOM 1697 N N . GLU A 1 217 ? -4.894 7.530 17.019 1.00 95.81 217 GLU A N 1
ATOM 1698 C CA . GLU A 1 217 ? -5.467 8.880 17.078 1.00 95.81 217 GLU A CA 1
ATOM 1699 C C . GLU A 1 217 ? -6.531 9.120 16.010 1.00 95.81 217 GLU A C 1
ATOM 1701 O O . GLU A 1 217 ? -7.431 9.937 16.216 1.00 95.81 217 GLU A O 1
ATOM 1706 N N . LEU A 1 218 ? -6.429 8.443 14.860 1.00 95.75 218 LEU A N 1
ATOM 1707 C CA . LEU A 1 218 ? -7.296 8.696 13.705 1.00 95.75 218 LEU A CA 1
ATOM 1708 C C . LEU A 1 218 ? -8.222 7.527 13.364 1.00 95.75 218 LEU A C 1
ATOM 1710 O O . LEU A 1 218 ? -9.100 7.694 12.518 1.00 95.75 218 LEU A O 1
ATOM 1714 N N . GLY A 1 219 ? -8.061 6.374 14.018 1.00 95.44 219 GLY A N 1
ATOM 1715 C CA . GLY A 1 219 ? -8.926 5.217 13.813 1.00 95.44 219 GLY A CA 1
ATOM 1716 C C . GLY A 1 219 ? -8.693 4.474 12.501 1.00 95.44 219 GLY A C 1
ATOM 1717 O O . GLY A 1 219 ? -9.610 3.809 12.026 1.00 95.44 219 GLY A O 1
ATOM 1718 N N . VAL A 1 220 ? -7.501 4.586 11.902 1.00 97.00 220 VAL A N 1
ATOM 1719 C CA . VAL A 1 220 ? -7.138 3.804 10.709 1.00 97.00 220 VAL A CA 1
ATOM 1720 C C . VAL A 1 220 ? -7.193 2.306 11.034 1.00 97.00 220 VAL A C 1
ATOM 1722 O O . VAL A 1 220 ? -6.661 1.863 12.049 1.00 97.00 220 VAL A O 1
ATOM 1725 N N . ASP A 1 221 ? -7.829 1.517 10.167 1.00 96.31 221 ASP A N 1
ATOM 1726 C CA . ASP A 1 221 ? -7.979 0.066 10.333 1.00 96.31 221 ASP A CA 1
ATOM 1727 C C . ASP A 1 221 ? -6.928 -0.741 9.554 1.00 96.31 221 ASP A C 1
ATOM 1729 O O . ASP A 1 221 ? -6.606 -1.869 9.930 1.00 96.31 221 ASP A O 1
ATOM 1733 N N . LEU A 1 222 ? -6.401 -0.174 8.466 1.00 97.12 222 LEU A N 1
ATOM 1734 C CA . LEU A 1 222 ? -5.383 -0.785 7.611 1.00 97.12 222 LEU A CA 1
ATOM 1735 C C . LEU A 1 222 ? -4.447 0.294 7.061 1.00 97.12 222 LEU A C 1
ATOM 1737 O O . LEU A 1 222 ? -4.899 1.247 6.420 1.00 97.12 222 LEU A O 1
ATOM 1741 N N . VAL A 1 223 ? -3.141 0.111 7.254 1.00 98.38 223 VAL A N 1
ATOM 1742 C CA . VAL A 1 223 ? -2.110 0.920 6.588 1.00 98.38 223 VAL A CA 1
ATOM 1743 C C . VAL A 1 223 ? -1.567 0.129 5.401 1.00 98.38 223 VAL A C 1
ATOM 1745 O O . VAL A 1 223 ? -0.950 -0.923 5.569 1.00 98.38 223 VAL A O 1
ATOM 1748 N N . TYR A 1 224 ? -1.805 0.643 4.197 1.00 97.12 224 TYR A N 1
ATOM 1749 C CA . TYR A 1 224 ? -1.343 0.085 2.931 1.00 97.12 224 TYR A CA 1
ATOM 1750 C C . TYR A 1 224 ? -0.172 0.922 2.404 1.00 97.12 224 TYR A C 1
ATOM 1752 O O . TYR A 1 224 ? -0.361 1.910 1.694 1.00 97.12 224 TYR A O 1
ATOM 1760 N N . GLY A 1 225 ? 1.045 0.560 2.809 1.00 95.75 225 GLY A N 1
ATOM 1761 C CA . GLY A 1 225 ? 2.281 1.206 2.378 1.00 95.75 225 GLY A CA 1
ATOM 1762 C C . GLY A 1 225 ? 2.761 0.718 1.011 1.00 95.75 225 GLY A C 1
ATOM 1763 O O . GLY A 1 225 ? 2.661 -0.466 0.690 1.00 95.75 225 GLY A O 1
ATOM 1764 N N . HIS A 1 226 ? 3.312 1.620 0.204 1.00 92.06 226 HIS A N 1
ATOM 1765 C CA . HIS A 1 226 ? 3.897 1.338 -1.114 1.00 92.06 226 HIS A CA 1
ATOM 1766 C C . HIS A 1 226 ? 5.019 2.348 -1.452 1.00 92.06 226 HIS A C 1
ATOM 1768 O O . HIS A 1 226 ? 5.310 3.209 -0.624 1.00 92.06 226 HIS A O 1
ATOM 1774 N N . SER A 1 227 ? 5.638 2.235 -2.642 1.00 88.62 227 SER A N 1
ATOM 1775 C CA . SER A 1 227 ? 6.873 2.909 -3.135 1.00 88.62 227 SER A CA 1
ATOM 1776 C C . SER A 1 227 ? 8.171 2.107 -3.031 1.00 88.62 227 SER A C 1
ATOM 1778 O O . SER A 1 227 ? 9.134 2.387 -3.739 1.00 88.62 227 SER A O 1
ATOM 1780 N N . SER A 1 228 ? 8.243 1.102 -2.160 1.00 83.94 228 SER A N 1
ATOM 1781 C CA . SER A 1 228 ? 9.478 0.328 -1.976 1.00 83.94 228 SER A CA 1
ATOM 1782 C C . SER A 1 228 ? 9.869 -0.501 -3.209 1.00 83.94 228 SER A C 1
ATOM 1784 O O . SER A 1 228 ? 11.020 -0.920 -3.308 1.00 83.94 228 SER A O 1
ATOM 1786 N N . HIS A 1 229 ? 8.919 -0.770 -4.118 1.00 81.69 229 HIS A N 1
ATOM 1787 C CA . HIS A 1 229 ? 9.017 -1.684 -5.277 1.00 81.69 229 HIS A CA 1
ATOM 1788 C C . HIS A 1 229 ? 9.415 -3.129 -4.956 1.00 81.69 229 HIS A C 1
ATOM 1790 O O . HIS A 1 229 ? 9.626 -3.975 -5.819 1.00 81.69 229 HIS A O 1
ATOM 1796 N N . HIS A 1 230 ? 9.454 -3.445 -3.674 1.00 80.69 230 HIS A N 1
ATOM 1797 C CA . HIS A 1 230 ? 9.542 -4.782 -3.136 1.00 80.69 230 HIS A CA 1
ATOM 1798 C C . HIS A 1 230 ? 8.626 -4.867 -1.928 1.00 80.69 230 HIS A C 1
ATOM 1800 O O . HIS A 1 230 ? 8.350 -3.859 -1.269 1.00 80.69 230 HIS A O 1
ATOM 1806 N N . ILE A 1 231 ? 8.198 -6.076 -1.597 1.00 85.12 231 ILE A N 1
ATOM 1807 C CA . ILE A 1 231 ? 7.483 -6.306 -0.346 1.00 85.12 231 ILE A CA 1
ATOM 1808 C C . ILE A 1 231 ? 8.396 -5.918 0.809 1.00 85.12 231 ILE A C 1
ATOM 1810 O O . ILE A 1 231 ? 9.550 -6.332 0.797 1.00 85.12 231 ILE A O 1
ATOM 1814 N N . ARG A 1 232 ? 7.896 -5.111 1.745 1.00 87.88 232 ARG A N 1
ATOM 1815 C CA . ARG A 1 232 ? 8.433 -4.808 3.079 1.00 87.88 232 ARG A CA 1
ATOM 1816 C C . ARG A 1 232 ? 7.719 -5.610 4.148 1.00 87.88 232 ARG A C 1
ATOM 1818 O O . ARG A 1 232 ? 6.721 -6.272 3.869 1.00 87.88 232 ARG A O 1
ATOM 1825 N N . GLY A 1 233 ? 8.277 -5.591 5.349 1.00 88.94 233 GLY A N 1
ATOM 1826 C CA . GLY A 1 233 ? 7.703 -6.269 6.491 1.00 88.94 233 GLY A CA 1
ATOM 1827 C C . GLY A 1 233 ? 6.279 -5.815 6.790 1.00 88.94 233 GLY A C 1
ATOM 1828 O O . GLY A 1 233 ? 5.819 -4.750 6.360 1.00 88.94 233 GLY A O 1
ATOM 1829 N N . MET A 1 234 ? 5.575 -6.651 7.540 1.00 94.00 234 MET A N 1
ATOM 1830 C CA . MET A 1 234 ? 4.222 -6.380 7.996 1.00 94.00 234 MET A CA 1
ATOM 1831 C C . MET A 1 234 ? 4.153 -6.481 9.512 1.00 94.00 234 MET A C 1
ATOM 1833 O O . MET A 1 234 ? 4.848 -7.279 10.141 1.00 94.00 234 MET A O 1
ATOM 1837 N N . GLU A 1 235 ? 3.269 -5.687 10.094 1.00 95.12 235 GLU A N 1
ATOM 1838 C CA . GLU A 1 235 ? 3.056 -5.633 11.531 1.00 95.12 235 GLU A CA 1
ATOM 1839 C C . GLU A 1 235 ? 1.569 -5.734 11.851 1.00 95.12 235 GLU A C 1
ATOM 1841 O O . GLU A 1 235 ? 0.722 -5.169 11.156 1.00 95.12 235 GLU A O 1
ATOM 1846 N N . LEU A 1 236 ? 1.258 -6.441 12.933 1.00 96.00 236 LEU A N 1
ATOM 1847 C CA . LEU A 1 236 ? -0.045 -6.411 13.568 1.00 96.00 236 LEU A CA 1
ATOM 1848 C C . LEU A 1 236 ? 0.023 -5.498 14.795 1.00 96.00 236 LEU A C 1
ATOM 1850 O O . LEU A 1 236 ? 0.666 -5.826 15.791 1.00 96.00 236 LEU A O 1
ATOM 1854 N N . TYR A 1 237 ? -0.668 -4.362 14.742 1.00 96.12 237 TYR A N 1
ATOM 1855 C CA . TYR A 1 237 ? -0.730 -3.393 15.835 1.00 96.12 237 TYR A CA 1
ATOM 1856 C C . TYR A 1 237 ? -2.173 -3.227 16.307 1.00 96.12 237 TYR A C 1
ATOM 1858 O O . TYR A 1 237 ? -3.040 -2.857 15.522 1.00 96.12 237 TYR A O 1
ATOM 1866 N N . ARG A 1 238 ? -2.474 -3.563 17.570 1.00 93.56 238 ARG A N 1
ATOM 1867 C CA . ARG A 1 238 ? -3.855 -3.617 18.109 1.00 93.56 238 ARG A CA 1
ATOM 1868 C C . ARG A 1 238 ? -4.835 -4.422 17.234 1.00 93.56 238 ARG A C 1
ATOM 1870 O O . ARG A 1 238 ? -6.006 -4.074 17.088 1.00 93.56 238 ARG A O 1
ATOM 1877 N N . GLY A 1 239 ? -4.342 -5.495 16.614 1.00 94.00 239 GLY A N 1
ATOM 1878 C CA . GLY A 1 239 ? -5.116 -6.312 15.676 1.00 94.00 239 GLY A CA 1
ATOM 1879 C C . GLY A 1 239 ? -5.329 -5.675 14.296 1.00 94.00 239 GLY A C 1
ATOM 1880 O O . GLY A 1 239 ? -6.043 -6.256 13.486 1.00 94.00 239 GLY A O 1
ATOM 1881 N N . LYS A 1 240 ? -4.743 -4.508 14.009 1.00 96.00 240 LYS A N 1
ATOM 1882 C CA . LYS A 1 240 ? -4.784 -3.820 12.710 1.00 96.00 240 LYS A CA 1
ATOM 1883 C C . LYS A 1 240 ? -3.549 -4.170 11.893 1.00 96.00 240 LYS A C 1
ATOM 1885 O O . LYS A 1 240 ? -2.445 -4.212 12.437 1.00 96.00 240 LYS A O 1
ATOM 1890 N N . LEU A 1 241 ? -3.732 -4.420 10.600 1.00 97.38 241 LEU A N 1
ATOM 1891 C CA . LEU A 1 241 ? -2.627 -4.752 9.705 1.00 97.38 241 LEU A CA 1
ATOM 1892 C C . LEU A 1 241 ? -1.921 -3.472 9.235 1.00 97.38 241 LEU A C 1
ATOM 1894 O O . LEU A 1 241 ? -2.553 -2.518 8.778 1.00 97.38 241 LEU A O 1
ATOM 1898 N N . ILE A 1 242 ? -0.597 -3.484 9.311 1.00 98.19 242 ILE A N 1
ATOM 1899 C 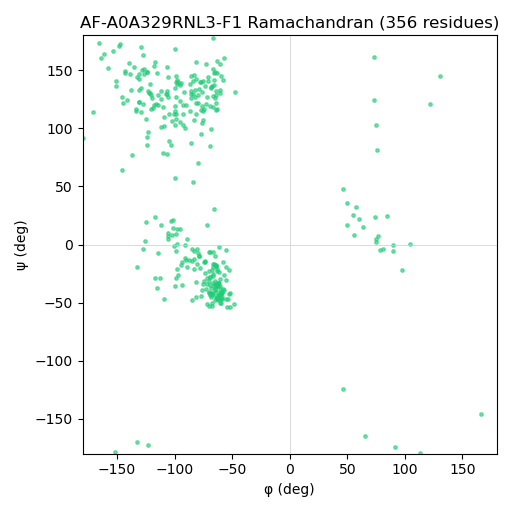CA . ILE A 1 242 ? 0.291 -2.492 8.714 1.00 98.19 242 ILE A CA 1
ATOM 1900 C C . ILE A 1 242 ? 1.158 -3.228 7.697 1.00 98.19 242 ILE A C 1
ATOM 1902 O O . ILE A 1 242 ? 1.902 -4.139 8.054 1.00 98.19 242 ILE A O 1
ATOM 1906 N N . VAL A 1 243 ? 1.076 -2.827 6.432 1.00 96.94 243 VAL A N 1
ATOM 1907 C CA . VAL A 1 243 ? 1.995 -3.267 5.377 1.00 96.94 243 VAL A CA 1
ATOM 1908 C C . VAL A 1 243 ? 2.946 -2.111 5.104 1.00 96.94 243 VAL A C 1
ATOM 1910 O O . VAL A 1 243 ? 2.513 -1.079 4.595 1.00 96.94 243 VAL A O 1
ATOM 1913 N N . TYR A 1 244 ? 4.234 -2.245 5.436 1.00 94.69 244 TYR A N 1
ATOM 1914 C CA . TYR A 1 244 ? 5.190 -1.143 5.248 1.00 94.69 244 TYR A CA 1
ATOM 1915 C C . TYR A 1 244 ? 5.501 -0.871 3.772 1.00 94.69 244 TYR A C 1
ATOM 1917 O O . TYR A 1 244 ? 5.873 0.242 3.410 1.00 94.69 244 TYR A O 1
ATOM 1925 N N . GLY A 1 245 ? 5.296 -1.859 2.908 1.00 92.25 245 GLY A N 1
ATOM 1926 C CA . GLY A 1 245 ? 5.531 -1.770 1.474 1.00 92.25 245 GLY A CA 1
ATOM 1927 C C . GLY A 1 245 ? 4.973 -3.006 0.791 1.00 92.25 245 GLY A C 1
ATOM 1928 O O . GLY A 1 245 ? 5.453 -4.106 1.026 1.00 92.25 245 GLY A O 1
ATOM 1929 N N . ALA A 1 246 ? 3.949 -2.858 -0.038 1.00 91.88 246 ALA A N 1
ATOM 1930 C CA . ALA A 1 246 ? 3.314 -3.989 -0.713 1.00 91.88 246 ALA A CA 1
ATOM 1931 C C . ALA A 1 246 ? 4.094 -4.486 -1.944 1.00 91.88 246 ALA A C 1
ATOM 1933 O O . ALA A 1 246 ? 3.755 -5.520 -2.515 1.00 91.88 246 ALA A O 1
ATOM 1934 N N . GLY A 1 247 ? 5.141 -3.760 -2.346 1.00 85.94 247 GLY A N 1
ATOM 1935 C CA . GLY A 1 247 ? 5.831 -3.978 -3.613 1.00 85.94 247 GLY A CA 1
ATOM 1936 C C . GLY A 1 247 ? 4.944 -3.670 -4.818 1.00 85.94 247 GLY A C 1
ATOM 1937 O O . GLY A 1 247 ? 3.903 -3.019 -4.699 1.00 85.94 247 GLY A O 1
ATOM 1938 N N . ASP A 1 248 ? 5.378 -4.143 -5.979 1.00 80.25 248 ASP A N 1
ATOM 1939 C CA . ASP A 1 248 ? 4.651 -3.950 -7.227 1.00 80.25 248 ASP A CA 1
ATOM 1940 C C . ASP A 1 248 ? 3.819 -5.184 -7.568 1.00 80.25 248 ASP A C 1
ATOM 1942 O O . ASP A 1 248 ? 4.274 -6.321 -7.419 1.00 80.25 248 ASP A O 1
ATOM 1946 N N . LEU A 1 249 ? 2.614 -4.955 -8.093 1.00 79.44 249 LEU A N 1
ATOM 1947 C CA . LEU A 1 249 ? 1.822 -6.025 -8.694 1.00 79.44 249 LEU A CA 1
ATOM 1948 C C . LEU A 1 249 ? 2.209 -6.256 -10.158 1.00 79.44 249 LEU A C 1
ATOM 1950 O O . LEU A 1 249 ? 2.398 -7.389 -10.576 1.00 79.44 249 LEU A O 1
ATOM 1954 N N . VAL A 1 250 ? 2.311 -5.179 -10.932 1.00 76.19 250 VAL A N 1
ATOM 1955 C CA . VAL A 1 250 ? 2.775 -5.167 -12.321 1.00 76.19 250 VAL A CA 1
ATOM 1956 C C . VAL A 1 250 ? 3.684 -3.953 -12.466 1.00 76.19 250 VAL A C 1
ATOM 1958 O O . VAL A 1 250 ? 3.314 -2.862 -12.034 1.00 76.19 250 VAL A O 1
ATOM 1961 N N . ASN A 1 251 ? 4.852 -4.130 -13.077 1.00 72.06 251 ASN A N 1
ATOM 1962 C CA . ASN A 1 251 ? 5.793 -3.049 -13.367 1.00 72.06 251 ASN A CA 1
ATOM 1963 C C . ASN A 1 251 ? 6.562 -3.335 -14.668 1.00 72.06 251 ASN A C 1
ATOM 1965 O O . ASN A 1 251 ? 6.453 -4.425 -15.233 1.00 72.06 251 ASN A O 1
ATOM 1969 N N . ASP A 1 252 ? 7.343 -2.362 -15.138 1.00 66.62 252 ASP A N 1
ATOM 1970 C CA . ASP A 1 252 ? 8.226 -2.510 -16.302 1.00 66.62 252 ASP A CA 1
ATOM 1971 C C . ASP A 1 252 ? 9.723 -2.476 -15.956 1.00 66.62 252 ASP A C 1
ATOM 1973 O O . ASP A 1 252 ? 10.571 -2.319 -16.835 1.00 66.62 252 ASP A O 1
ATOM 1977 N N . TYR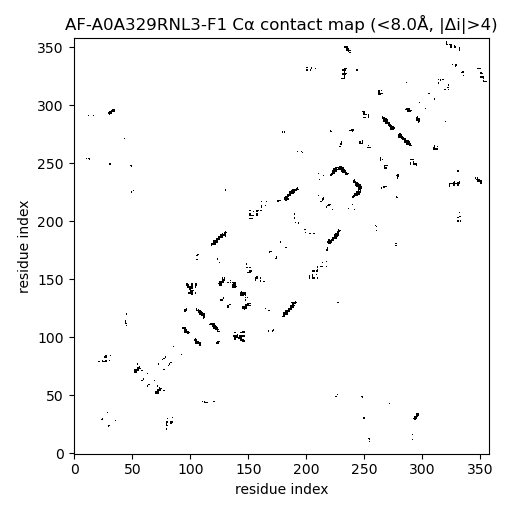 A 1 253 ? 10.061 -2.658 -14.680 1.00 64.06 253 TYR A N 1
ATOM 1978 C CA . TYR A 1 253 ? 11.433 -2.561 -14.184 1.00 64.06 253 TYR A CA 1
ATOM 1979 C C . TYR A 1 253 ? 12.340 -3.707 -14.659 1.00 64.06 253 TYR A C 1
ATOM 1981 O O . TYR A 1 253 ? 13.555 -3.684 -14.440 1.00 64.06 253 TYR A O 1
ATOM 1989 N N . GLU A 1 254 ? 11.791 -4.719 -15.330 1.00 64.88 254 GLU A N 1
ATOM 1990 C CA . GLU A 1 254 ? 12.579 -5.818 -15.859 1.00 64.88 254 GLU A CA 1
ATOM 1991 C C . GLU A 1 254 ? 13.572 -5.346 -16.930 1.00 64.88 254 GLU A C 1
ATOM 1993 O O . GLU A 1 254 ? 13.217 -4.893 -18.017 1.00 64.88 254 GLU A O 1
ATOM 1998 N N . GLY A 1 255 ? 14.863 -5.492 -16.625 1.00 53.72 255 GLY A N 1
ATOM 1999 C CA . GLY A 1 255 ? 15.947 -5.027 -17.489 1.00 53.72 255 GLY A CA 1
ATOM 2000 C C . GLY A 1 255 ? 16.394 -3.589 -17.218 1.00 53.72 255 GLY A C 1
ATOM 2001 O O . GLY A 1 255 ? 17.357 -3.144 -17.849 1.00 53.72 255 GLY A O 1
ATOM 2002 N N . PHE A 1 256 ? 15.774 -2.891 -16.259 1.00 54.78 256 PHE A N 1
ATOM 2003 C CA . PHE A 1 256 ? 16.294 -1.631 -15.738 1.00 54.78 256 PHE A CA 1
ATOM 2004 C C . PHE A 1 256 ? 17.644 -1.872 -15.045 1.00 54.78 256 PHE A C 1
ATOM 2006 O O . PHE A 1 256 ? 17.789 -2.767 -14.212 1.00 54.78 256 PHE A O 1
ATOM 2013 N N . LYS A 1 257 ? 18.655 -1.081 -15.418 1.00 48.41 257 LYS A N 1
ATOM 2014 C CA . LYS A 1 257 ? 19.960 -1.036 -14.751 1.00 48.41 257 LYS A CA 1
ATOM 2015 C C . LYS A 1 257 ? 20.099 0.311 -14.063 1.00 48.41 257 LYS A C 1
ATOM 2017 O O . LYS A 1 257 ? 20.436 1.293 -14.720 1.00 48.41 257 LYS A O 1
ATOM 2022 N N . ASN A 1 258 ? 19.885 0.348 -12.757 1.00 47.34 258 ASN A N 1
ATOM 2023 C CA . ASN A 1 258 ? 20.381 1.447 -11.946 1.00 47.34 258 ASN A CA 1
ATOM 2024 C C . ASN A 1 258 ? 21.842 1.153 -11.588 1.00 47.34 258 ASN A C 1
ATOM 2026 O O . ASN A 1 258 ? 22.193 0.011 -11.298 1.00 47.34 258 ASN A O 1
ATOM 2030 N N . HIS A 1 259 ? 22.714 2.160 -11.594 1.00 40.84 259 HIS A N 1
ATOM 2031 C CA . HIS A 1 259 ? 24.102 1.971 -11.147 1.00 40.84 259 HIS A CA 1
ATOM 2032 C C . HIS A 1 259 ? 24.193 1.614 -9.649 1.00 40.84 259 HIS A C 1
ATOM 2034 O O . HIS A 1 259 ? 25.207 1.066 -9.226 1.00 40.84 259 HIS A O 1
ATOM 2040 N N . ALA A 1 260 ? 23.112 1.889 -8.913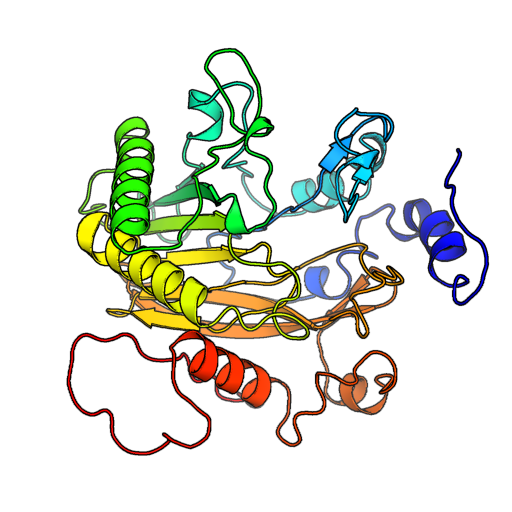 1.00 41.06 260 ALA A N 1
ATOM 2041 C CA . ALA A 1 260 ? 22.831 1.538 -7.523 1.00 41.06 260 ALA A CA 1
ATOM 2042 C C . ALA A 1 260 ? 21.871 0.326 -7.385 1.00 41.06 260 ALA A C 1
ATOM 2044 O O . ALA A 1 260 ? 21.266 0.117 -6.346 1.00 41.06 260 ALA A O 1
ATOM 2045 N N . ASP A 1 261 ? 21.630 -0.451 -8.450 1.00 46.62 261 ASP A N 1
ATOM 2046 C CA . ASP A 1 261 ? 20.856 -1.698 -8.357 1.00 46.62 261 ASP A CA 1
ATOM 2047 C C . ASP A 1 261 ? 21.703 -2.844 -8.889 1.00 46.62 261 ASP A C 1
ATOM 2049 O O . ASP A 1 261 ? 21.773 -3.119 -10.090 1.00 46.62 261 ASP A O 1
ATOM 2053 N N . THR A 1 262 ? 22.356 -3.557 -7.975 1.00 42.34 262 THR A N 1
ATOM 2054 C CA . THR A 1 262 ? 23.044 -4.806 -8.323 1.00 42.34 262 THR A CA 1
ATOM 2055 C C . THR A 1 262 ? 22.073 -5.960 -8.584 1.00 42.34 262 THR A C 1
ATOM 2057 O O . THR A 1 262 ? 22.476 -6.959 -9.179 1.00 42.34 262 THR A O 1
ATOM 2060 N N . VAL A 1 263 ? 20.797 -5.840 -8.193 1.00 47.84 263 VAL A N 1
ATOM 2061 C CA . VAL A 1 263 ? 19.768 -6.862 -8.418 1.00 47.84 263 VAL A CA 1
ATOM 2062 C C . VAL A 1 263 ? 18.394 -6.191 -8.536 1.00 47.84 263 VAL A C 1
ATOM 2064 O O . VAL A 1 263 ? 18.063 -5.322 -7.746 1.00 47.84 263 VAL A O 1
ATOM 2067 N N . TYR A 1 264 ? 17.570 -6.609 -9.492 1.00 52.22 264 TYR A N 1
ATOM 2068 C CA . TYR A 1 264 ? 16.160 -6.217 -9.608 1.00 52.22 264 TYR A CA 1
ATOM 2069 C C . TYR A 1 264 ? 15.300 -7.245 -8.855 1.00 52.22 264 TYR A C 1
ATOM 2071 O O . TYR A 1 264 ? 15.524 -8.446 -9.010 1.00 52.22 264 TYR A O 1
ATOM 2079 N N . ASN A 1 265 ? 14.366 -6.818 -7.990 1.00 65.06 265 ASN A N 1
ATOM 2080 C CA . ASN A 1 265 ? 13.460 -7.769 -7.335 1.00 65.06 265 ASN A CA 1
ATOM 2081 C C . ASN A 1 265 ? 12.238 -8.022 -8.225 1.00 65.06 265 ASN A C 1
ATOM 2083 O O . ASN A 1 265 ? 11.439 -7.124 -8.454 1.00 65.06 265 ASN A O 1
ATOM 2087 N N . THR A 1 266 ? 12.102 -9.254 -8.704 1.00 70.88 266 THR A N 1
ATOM 2088 C CA . THR A 1 266 ? 10.934 -9.703 -9.469 1.00 70.88 266 THR A CA 1
ATOM 2089 C C . THR A 1 266 ? 9.815 -10.220 -8.574 1.00 70.88 266 THR A C 1
ATOM 2091 O O . THR A 1 266 ? 8.716 -10.397 -9.078 1.00 70.88 266 THR A O 1
ATOM 2094 N N . LEU A 1 267 ? 10.066 -10.478 -7.284 1.00 78.88 267 LEU A N 1
ATOM 2095 C CA . LEU A 1 267 ? 9.098 -11.071 -6.363 1.00 78.88 267 LEU A CA 1
ATOM 2096 C C . LEU A 1 267 ? 8.091 -10.030 -5.848 1.00 78.88 267 LEU A C 1
ATOM 2098 O O . LEU A 1 267 ? 8.473 -9.007 -5.276 1.00 78.88 267 LEU A O 1
ATOM 2102 N N . GLY A 1 268 ? 6.809 -10.360 -5.975 1.00 83.62 268 GLY A N 1
ATOM 2103 C CA . GLY A 1 268 ? 5.672 -9.652 -5.396 1.00 83.62 268 GLY A CA 1
ATOM 2104 C C . GLY A 1 268 ? 4.704 -10.628 -4.722 1.00 83.62 268 GLY A C 1
ATOM 2105 O O . GLY A 1 268 ? 5.007 -11.810 -4.532 1.00 83.62 268 GLY A O 1
ATOM 2106 N N . ALA A 1 269 ? 3.531 -10.137 -4.333 1.00 87.81 269 ALA A N 1
ATOM 2107 C CA . ALA A 1 269 ? 2.463 -10.967 -3.793 1.00 87.81 269 ALA A CA 1
ATOM 2108 C C . ALA A 1 269 ? 1.107 -10.280 -3.947 1.00 87.81 269 ALA A C 1
ATOM 2110 O O . ALA A 1 269 ? 0.998 -9.054 -3.912 1.00 87.81 269 ALA A O 1
ATOM 2111 N N . LEU A 1 270 ? 0.057 -11.090 -4.052 1.00 89.44 270 LEU A N 1
ATOM 2112 C CA . LEU A 1 270 ? -1.302 -10.637 -3.777 1.00 89.44 270 LEU A CA 1
ATOM 2113 C C . LEU A 1 270 ? -1.568 -10.774 -2.280 1.00 89.44 270 LEU A C 1
ATOM 2115 O O . LEU A 1 270 ? -1.331 -11.839 -1.712 1.00 89.44 270 LEU A O 1
ATOM 2119 N N . PHE A 1 271 ? -2.106 -9.720 -1.675 1.00 92.81 271 PHE A N 1
ATOM 2120 C CA . PHE A 1 271 ? -2.481 -9.684 -0.265 1.00 92.81 271 PHE A CA 1
ATOM 2121 C C . PHE A 1 271 ? -3.985 -9.934 -0.157 1.00 92.81 271 PHE A C 1
ATOM 2123 O O . PHE A 1 271 ? -4.795 -9.085 -0.534 1.00 92.81 271 PHE A O 1
ATOM 2130 N N . LEU A 1 272 ? -4.367 -11.113 0.327 1.00 93.25 272 LEU A N 1
ATOM 2131 C CA . LEU A 1 272 ? -5.755 -11.454 0.614 1.00 93.25 272 LEU A CA 1
ATOM 2132 C C . LEU A 1 272 ? -6.002 -11.183 2.097 1.00 93.25 272 LEU A C 1
ATOM 2134 O O . LEU A 1 272 ? -5.512 -11.917 2.953 1.00 93.25 272 LEU A O 1
ATOM 2138 N N . VAL A 1 273 ? -6.712 -10.093 2.381 1.00 94.19 273 VAL A N 1
ATOM 2139 C CA . VAL A 1 273 ? -6.912 -9.577 3.739 1.00 94.19 273 VAL A CA 1
ATOM 2140 C C . VAL A 1 273 ? -8.384 -9.692 4.109 1.00 94.19 273 VAL A C 1
ATOM 2142 O O . VAL A 1 273 ? -9.229 -9.079 3.459 1.00 94.19 273 VAL A O 1
ATOM 2145 N N . ASP A 1 274 ? -8.674 -10.445 5.166 1.00 92.50 274 ASP A N 1
ATOM 2146 C CA . ASP A 1 274 ? -9.994 -10.510 5.784 1.00 92.50 274 ASP A CA 1
ATOM 2147 C C . ASP A 1 274 ? -9.984 -9.763 7.113 1.00 92.50 274 ASP A C 1
ATOM 2149 O O . ASP A 1 274 ? -9.086 -9.932 7.944 1.00 92.50 274 ASP A O 1
ATOM 2153 N N . VAL A 1 275 ? -10.990 -8.911 7.296 1.00 90.62 275 VAL A N 1
ATOM 2154 C CA . VAL A 1 275 ? -11.091 -7.988 8.425 1.00 90.62 275 VAL A CA 1
ATOM 2155 C C . VAL A 1 275 ? -12.477 -8.102 9.055 1.00 90.62 275 VAL A C 1
ATOM 2157 O O . VAL A 1 275 ? -13.489 -8.041 8.363 1.00 90.62 275 VAL A O 1
ATOM 2160 N N . ASN A 1 276 ? -12.537 -8.200 10.383 1.00 88.06 276 ASN A N 1
ATOM 2161 C CA . ASN A 1 276 ? -13.769 -8.193 11.165 1.00 88.06 276 ASN A CA 1
ATOM 2162 C C . ASN A 1 276 ? -13.765 -7.024 12.159 1.00 88.06 276 ASN A C 1
ATOM 2164 O O . ASN A 1 276 ? -12.912 -6.951 13.044 1.00 88.06 276 ASN A O 1
ATOM 2168 N N . GLY A 1 277 ? -14.696 -6.077 12.007 1.00 82.69 277 GLY A N 1
ATOM 2169 C CA . GLY A 1 277 ? -14.770 -4.896 12.881 1.00 82.69 277 GLY A CA 1
ATOM 2170 C C . GLY A 1 277 ? -13.478 -4.070 12.885 1.00 82.69 277 GLY A C 1
ATOM 2171 O O . GLY A 1 277 ? -13.084 -3.525 13.914 1.00 82.69 277 GLY A O 1
ATOM 2172 N N . GLY A 1 278 ? -12.779 -4.054 11.749 1.00 86.50 278 GLY A N 1
ATOM 2173 C CA . GLY A 1 278 ? -11.477 -3.420 11.590 1.00 86.50 278 GLY A CA 1
ATOM 2174 C C . GLY A 1 278 ? -10.293 -4.253 12.090 1.00 86.50 278 GLY A C 1
ATOM 2175 O O . GLY A 1 278 ? -9.174 -3.789 11.966 1.00 86.50 278 GLY A O 1
ATOM 2176 N N . THR A 1 279 ? -10.486 -5.427 12.691 1.00 92.12 279 THR A N 1
ATOM 2177 C CA . THR A 1 279 ? -9.381 -6.299 13.141 1.00 92.12 279 THR A CA 1
ATOM 2178 C C . THR A 1 279 ? -9.087 -7.384 12.113 1.00 92.12 279 THR A C 1
ATOM 2180 O O . THR A 1 279 ? -10.016 -7.928 11.520 1.00 92.12 279 THR A O 1
ATOM 2183 N N . LEU A 1 280 ? -7.815 -7.695 11.880 1.00 94.00 280 LEU A N 1
ATOM 2184 C CA . LEU A 1 280 ? -7.391 -8.739 10.953 1.00 94.00 280 LEU A CA 1
ATOM 2185 C C . LEU A 1 280 ? -7.884 -10.106 11.443 1.00 94.00 280 LEU A C 1
ATOM 2187 O O . LEU A 1 280 ? -7.545 -10.528 12.547 1.00 94.00 280 LEU A O 1
ATOM 2191 N N . SER A 1 281 ? -8.659 -10.804 10.613 1.00 92.88 281 SER A N 1
ATOM 2192 C CA . SER A 1 281 ? -9.062 -12.191 10.859 1.00 92.88 281 SER A CA 1
ATOM 2193 C C . SER A 1 281 ? -8.219 -13.191 10.074 1.00 92.88 281 SER A C 1
ATOM 2195 O O . SER A 1 281 ? -7.939 -14.269 10.588 1.00 92.88 281 SER A O 1
ATOM 2197 N N . GLN A 1 282 ? -7.814 -12.849 8.847 1.00 92.75 282 GLN A N 1
ATOM 2198 C CA . GLN A 1 282 ? -6.965 -13.703 8.015 1.00 92.75 282 GLN A CA 1
ATOM 2199 C C . GLN A 1 282 ? -6.115 -12.856 7.065 1.00 92.75 282 GLN A C 1
ATOM 2201 O O . GLN A 1 282 ? -6.589 -11.874 6.495 1.00 92.75 282 GLN A O 1
ATOM 2206 N N . LEU A 1 283 ? -4.861 -13.264 6.887 1.00 93.00 283 LEU A N 1
ATOM 2207 C CA . LEU A 1 283 ? -3.962 -12.757 5.860 1.00 93.00 283 LEU A CA 1
ATOM 2208 C C . LEU A 1 283 ? -3.400 -13.950 5.092 1.00 93.00 283 LEU A C 1
ATOM 2210 O O . LEU A 1 283 ? -2.746 -14.807 5.678 1.00 93.00 283 LEU A O 1
ATOM 2214 N N . CYS A 1 284 ? -3.628 -13.986 3.785 1.00 90.69 284 CYS A N 1
ATOM 2215 C CA . CYS A 1 284 ? -2.993 -14.939 2.884 1.00 90.69 284 CYS A CA 1
ATOM 2216 C C . CYS A 1 284 ? -2.197 -14.164 1.834 1.00 90.69 284 CYS A C 1
ATOM 2218 O O . CYS A 1 284 ? -2.722 -13.247 1.196 1.00 90.69 284 CYS A O 1
ATOM 2220 N N . LEU A 1 285 ? -0.925 -14.525 1.663 1.00 88.50 285 LEU A N 1
ATOM 2221 C CA . LEU A 1 285 ? -0.114 -14.025 0.562 1.00 88.50 285 LEU A CA 1
ATOM 2222 C C . LEU A 1 285 ? -0.092 -15.062 -0.551 1.00 88.50 285 LEU A C 1
ATOM 2224 O O . LEU A 1 285 ? 0.280 -16.207 -0.317 1.00 88.50 285 LEU A O 1
ATOM 2228 N N . VAL A 1 286 ? -0.432 -14.644 -1.769 1.00 86.75 286 VAL A N 1
ATOM 2229 C CA . VAL A 1 286 ? -0.212 -15.451 -2.976 1.00 86.75 286 VAL A CA 1
ATOM 2230 C C . VAL A 1 286 ? 1.050 -14.921 -3.647 1.00 86.75 286 VAL A C 1
ATOM 2232 O O . VAL A 1 286 ? 0.977 -13.860 -4.273 1.00 86.75 286 VAL A O 1
ATOM 2235 N N . PRO A 1 287 ? 2.205 -15.601 -3.527 1.00 85.25 287 PRO A N 1
ATOM 2236 C CA . PRO A 1 287 ? 3.449 -15.074 -4.058 1.00 85.25 287 PRO A CA 1
ATOM 2237 C C . PRO A 1 287 ? 3.429 -15.048 -5.583 1.00 85.25 287 PRO A C 1
ATOM 2239 O O . PRO A 1 287 ? 3.036 -16.012 -6.254 1.00 85.25 287 PRO A O 1
ATOM 2242 N N . THR A 1 288 ? 3.895 -13.940 -6.134 1.00 83.94 288 THR A N 1
ATOM 2243 C CA . THR A 1 288 ? 3.980 -13.708 -7.570 1.00 83.94 288 THR A CA 1
ATOM 2244 C C . THR A 1 288 ? 5.385 -13.287 -7.955 1.00 83.94 288 THR A C 1
ATOM 2246 O O . THR A 1 288 ? 6.191 -12.896 -7.115 1.00 83.94 288 THR A O 1
ATOM 2249 N N . PHE A 1 289 ? 5.700 -13.374 -9.238 1.00 81.19 289 PHE A N 1
ATOM 2250 C CA . PHE A 1 289 ? 6.903 -12.779 -9.775 1.00 81.19 289 PHE A CA 1
ATOM 2251 C C . PHE A 1 289 ? 6.668 -12.215 -11.172 1.00 81.19 289 PHE A C 1
ATOM 2253 O O . PHE A 1 289 ? 5.849 -12.733 -11.934 1.00 81.19 289 PHE A O 1
ATOM 2260 N N . MET A 1 290 ? 7.404 -11.159 -11.499 1.00 78.12 290 MET A N 1
ATOM 2261 C CA . MET A 1 290 ? 7.460 -10.596 -12.843 1.00 78.12 290 MET A CA 1
ATOM 2262 C C . MET A 1 290 ? 8.487 -11.354 -13.685 1.00 78.12 290 MET A C 1
ATOM 2264 O O . MET A 1 290 ? 9.629 -11.555 -13.267 1.00 78.12 290 MET A O 1
ATOM 2268 N N . ASN A 1 291 ? 8.075 -11.791 -14.873 1.00 76.31 291 ASN A N 1
ATOM 2269 C CA . ASN A 1 291 ? 8.948 -12.438 -15.847 1.00 76.31 291 ASN A CA 1
ATOM 2270 C C . ASN A 1 291 ? 8.535 -12.048 -17.262 1.00 76.31 291 ASN A C 1
ATOM 2272 O O . ASN A 1 291 ? 7.402 -12.291 -17.677 1.00 76.31 291 ASN A O 1
ATOM 2276 N N . ARG A 1 292 ? 9.468 -11.453 -17.998 1.00 74.94 292 ARG A N 1
ATOM 2277 C CA . ARG A 1 292 ? 9.256 -10.795 -19.288 1.00 74.94 292 ARG A CA 1
ATOM 2278 C C . ARG A 1 292 ? 8.045 -9.867 -19.280 1.00 74.94 292 ARG A C 1
ATOM 2280 O O . ARG A 1 292 ? 7.210 -9.936 -20.180 1.00 74.94 292 ARG A O 1
ATOM 2287 N N . LEU A 1 293 ? 7.932 -9.019 -18.254 1.00 74.38 293 LEU A N 1
ATOM 2288 C CA . LEU A 1 293 ? 6.810 -8.081 -18.059 1.00 74.38 293 LEU A CA 1
ATOM 2289 C C . LEU A 1 293 ? 5.435 -8.751 -17.844 1.00 74.38 293 LEU A C 1
ATOM 2291 O O . LEU A 1 293 ? 4.402 -8.092 -17.944 1.00 74.38 293 LEU A O 1
ATOM 2295 N N . SER A 1 294 ? 5.408 -10.054 -17.551 1.00 78.00 294 SER A N 1
ATOM 2296 C CA . SER A 1 294 ? 4.194 -10.825 -17.275 1.00 78.00 294 SER A CA 1
ATOM 2297 C C . SER A 1 294 ? 4.154 -11.263 -15.813 1.00 78.00 294 SER A C 1
ATOM 2299 O O . SER A 1 294 ? 5.139 -11.796 -15.291 1.00 78.00 294 SER A O 1
ATOM 2301 N N . LEU A 1 295 ? 3.009 -11.058 -15.163 1.00 83.44 295 LEU A N 1
ATOM 2302 C CA . LEU A 1 295 ? 2.757 -11.478 -13.789 1.00 83.44 295 LEU A CA 1
ATOM 2303 C C . LEU A 1 295 ? 2.503 -12.990 -13.714 1.00 83.44 295 LEU A C 1
ATOM 2305 O O . LEU A 1 295 ? 1.534 -13.506 -14.270 1.00 83.44 295 LEU A O 1
ATOM 2309 N N . GLN A 1 296 ? 3.348 -13.715 -12.982 1.00 84.44 296 GLN A N 1
ATOM 2310 C CA . GLN A 1 296 ? 3.266 -15.171 -12.836 1.00 84.44 296 GLN A CA 1
ATOM 2311 C C . GLN A 1 296 ? 3.180 -15.570 -11.363 1.00 84.44 296 GLN A C 1
ATOM 2313 O O . GLN A 1 296 ? 3.754 -14.911 -10.499 1.00 84.44 296 GLN A O 1
ATOM 2318 N N . ARG A 1 297 ? 2.484 -16.666 -11.042 1.00 84.62 297 ARG A N 1
ATOM 2319 C CA . ARG A 1 297 ? 2.505 -17.219 -9.680 1.00 84.62 297 ARG A CA 1
ATOM 2320 C C . ARG A 1 297 ? 3.791 -17.985 -9.435 1.00 84.62 297 ARG A C 1
ATOM 2322 O O . ARG A 1 297 ? 4.223 -18.778 -10.277 1.00 84.62 297 ARG A O 1
ATOM 2329 N N . VAL A 1 298 ? 4.351 -17.829 -8.241 1.00 78.88 298 VAL A N 1
ATOM 2330 C CA . VAL A 1 298 ? 5.457 -18.681 -7.803 1.00 78.88 298 VAL A CA 1
ATOM 2331 C C . VAL A 1 298 ? 4.912 -20.096 -7.584 1.00 78.88 298 VAL A C 1
ATOM 2333 O O . VAL A 1 298 ? 4.010 -20.312 -6.780 1.00 78.88 298 VAL A O 1
ATOM 2336 N N . LYS A 1 299 ? 5.444 -21.068 -8.329 1.00 72.50 299 LYS A N 1
ATOM 2337 C CA . LYS A 1 299 ? 5.153 -22.505 -8.187 1.00 72.50 299 LYS A CA 1
ATOM 2338 C C . LYS A 1 299 ? 6.446 -23.221 -7.806 1.00 72.50 299 LYS A C 1
ATOM 2340 O O . LYS A 1 299 ? 7.522 -22.780 -8.205 1.00 72.50 299 LYS A O 1
ATOM 2345 N N . LYS A 1 300 ? 6.361 -24.363 -7.116 1.00 63.41 300 LYS A N 1
ATOM 2346 C CA . LYS A 1 300 ? 7.543 -25.148 -6.697 1.00 63.41 300 LYS A CA 1
ATOM 2347 C C . LYS A 1 300 ? 8.512 -25.450 -7.854 1.00 63.41 300 LYS A C 1
ATOM 2349 O O . LYS A 1 300 ? 9.712 -25.273 -7.717 1.00 63.41 300 LYS A O 1
ATOM 2354 N N . GLN A 1 301 ? 7.984 -25.802 -9.027 1.00 58.12 301 GLN A N 1
ATOM 2355 C CA . GLN A 1 301 ? 8.780 -26.038 -10.244 1.00 58.12 301 GLN A CA 1
ATOM 2356 C C . GLN A 1 301 ? 9.404 -24.758 -10.828 1.00 58.12 301 GLN A C 1
ATOM 2358 O O . GLN A 1 301 ? 10.437 -24.821 -11.492 1.00 58.12 301 GLN A O 1
ATOM 2363 N N . SER A 1 302 ? 8.779 -23.599 -10.604 1.00 60.47 302 SER A N 1
ATOM 2364 C CA . SER A 1 302 ? 9.314 -22.302 -11.030 1.00 60.47 302 SER A CA 1
ATOM 2365 C C . SER A 1 302 ? 10.516 -21.896 -10.179 1.00 60.47 302 SER A C 1
ATOM 2367 O O . SER A 1 302 ? 11.451 -21.327 -10.728 1.00 60.47 302 SER A O 1
ATOM 2369 N N . TYR A 1 303 ? 10.524 -22.242 -8.884 1.00 56.97 303 TYR A N 1
ATOM 2370 C CA . TYR A 1 303 ? 11.649 -21.995 -7.971 1.00 56.97 303 TYR A CA 1
ATOM 2371 C C . TYR A 1 303 ? 12.932 -22.710 -8.428 1.00 56.97 303 TYR A C 1
ATOM 2373 O O . TYR A 1 303 ? 14.004 -22.119 -8.425 1.00 56.97 303 TYR A O 1
ATOM 2381 N N . GLU A 1 304 ? 12.820 -23.952 -8.912 1.00 53.31 304 GLU A N 1
ATOM 2382 C CA . GLU A 1 304 ? 13.971 -24.761 -9.353 1.00 53.31 304 GLU A CA 1
ATOM 2383 C C . GLU A 1 304 ? 14.588 -24.309 -10.692 1.00 53.31 304 GLU A C 1
ATOM 2385 O O . GLU A 1 304 ? 15.755 -24.587 -10.958 1.00 53.31 304 GLU A O 1
ATOM 2390 N N . ARG A 1 305 ? 13.822 -23.629 -11.558 1.00 50.16 305 ARG A N 1
ATOM 2391 C CA . ARG A 1 305 ? 14.296 -23.112 -12.862 1.00 50.16 305 ARG A CA 1
ATOM 2392 C C . ARG A 1 305 ? 14.690 -21.637 -12.829 1.00 50.16 305 ARG A C 1
ATOM 2394 O O . ARG A 1 305 ? 15.021 -21.070 -13.871 1.00 50.16 305 ARG A O 1
ATOM 2401 N N . TRP A 1 306 ? 14.579 -21.002 -11.672 1.00 53.56 306 TRP A N 1
ATOM 2402 C CA . TRP A 1 306 ? 14.763 -19.568 -11.530 1.00 53.56 306 TRP A CA 1
ATOM 2403 C C . TRP A 1 306 ? 16.248 -19.198 -11.629 1.00 53.56 306 TRP A C 1
ATOM 2405 O O . TRP A 1 306 ? 17.090 -19.899 -11.081 1.00 53.56 306 TRP A O 1
ATOM 2415 N N . ASP A 1 307 ? 16.577 -18.130 -12.364 1.00 49.19 307 ASP A N 1
ATOM 2416 C CA . ASP A 1 307 ? 17.961 -17.746 -12.680 1.00 49.19 307 ASP A CA 1
ATOM 2417 C C . ASP A 1 307 ? 18.663 -17.097 -11.465 1.00 49.19 307 ASP A C 1
ATOM 2419 O O . ASP A 1 307 ? 18.398 -15.920 -11.180 1.00 49.19 307 ASP A O 1
ATOM 2423 N N . PRO A 1 308 ? 19.612 -17.795 -10.804 1.00 44.59 308 PRO A N 1
ATOM 2424 C CA . PRO A 1 308 ? 20.295 -17.334 -9.589 1.00 44.59 308 PRO A CA 1
ATOM 2425 C C . PRO A 1 308 ? 21.161 -16.082 -9.798 1.00 44.59 308 PRO A C 1
ATOM 2427 O O . PRO A 1 308 ? 21.652 -15.484 -8.840 1.00 44.59 308 PRO A O 1
ATOM 2430 N N . ILE A 1 309 ? 21.384 -15.640 -11.040 1.00 42.28 309 ILE A N 1
ATOM 2431 C CA . ILE A 1 309 ? 22.123 -14.406 -11.332 1.00 42.28 309 ILE A CA 1
ATOM 2432 C C . ILE A 1 309 ? 21.212 -13.177 -11.193 1.00 42.28 309 ILE A C 1
ATOM 2434 O O . ILE A 1 309 ? 21.684 -12.127 -10.759 1.00 42.28 309 ILE A O 1
ATOM 2438 N N . ARG A 1 310 ? 19.911 -13.304 -11.496 1.00 44.84 310 ARG A N 1
ATOM 2439 C CA . ARG A 1 310 ? 18.905 -12.235 -11.324 1.00 44.84 310 ARG A CA 1
ATOM 2440 C C . ARG A 1 310 ? 18.098 -12.364 -10.030 1.00 44.84 310 ARG A C 1
ATOM 2442 O O . ARG A 1 310 ? 17.563 -11.366 -9.565 1.00 44.84 310 ARG A O 1
ATOM 2449 N N . SER A 1 311 ? 18.036 -13.556 -9.437 1.00 48.66 311 SER A N 1
ATOM 2450 C CA . SER A 1 311 ? 17.271 -13.850 -8.217 1.00 48.66 311 SER A CA 1
ATOM 2451 C C . SER A 1 311 ? 18.111 -13.946 -6.942 1.00 48.66 311 SER A C 1
ATOM 2453 O O . SER A 1 311 ? 17.585 -14.291 -5.886 1.00 48.66 311 SER A O 1
ATOM 2455 N N . ARG A 1 312 ? 19.403 -13.594 -7.010 1.00 38.91 312 ARG A N 1
ATOM 2456 C CA . ARG A 1 312 ? 20.421 -13.792 -5.959 1.00 38.91 312 ARG A CA 1
ATOM 2457 C C . ARG A 1 312 ? 20.089 -13.205 -4.571 1.00 38.91 312 ARG A C 1
ATOM 2459 O O . ARG A 1 312 ? 20.851 -13.382 -3.634 1.00 38.91 312 ARG A O 1
ATOM 2466 N N . THR A 1 313 ? 18.981 -12.479 -4.425 1.00 45.91 313 THR A N 1
ATOM 2467 C CA . THR A 1 313 ? 18.501 -11.905 -3.152 1.00 45.91 313 THR A CA 1
ATOM 2468 C C . THR A 1 313 ? 17.382 -12.714 -2.490 1.00 45.91 313 THR A C 1
ATOM 2470 O O . THR A 1 313 ? 16.924 -12.331 -1.420 1.00 45.91 313 THR A O 1
ATOM 2473 N N . VAL A 1 314 ? 16.929 -13.808 -3.106 1.00 48.09 314 VAL A N 1
ATOM 2474 C CA . VAL A 1 314 ? 15.804 -14.628 -2.618 1.00 48.09 314 VAL A CA 1
ATOM 2475 C C . VAL A 1 314 ? 16.220 -16.100 -2.459 1.00 48.09 314 VAL A C 1
ATOM 2477 O O . VAL A 1 314 ? 15.385 -16.989 -2.350 1.00 48.09 314 VAL A O 1
ATOM 2480 N N . GLU A 1 315 ? 17.519 -16.393 -2.381 1.00 45.34 315 GLU A N 1
ATOM 2481 C CA . GLU A 1 315 ? 17.977 -17.671 -1.821 1.00 45.34 315 GLU A CA 1
ATOM 2482 C C . GLU A 1 315 ? 17.941 -17.584 -0.292 1.00 45.34 315 GLU A C 1
ATOM 2484 O O . GLU A 1 315 ? 18.966 -17.528 0.385 1.00 45.34 315 GLU A O 1
ATOM 2489 N N . TYR A 1 316 ? 16.728 -17.552 0.262 1.00 52.91 316 TYR A N 1
ATOM 2490 C CA . TYR A 1 316 ? 16.533 -17.969 1.641 1.00 52.91 316 TYR A CA 1
ATOM 2491 C C . TYR A 1 316 ? 16.451 -19.493 1.639 1.00 52.91 316 TYR A C 1
ATOM 2493 O O . TYR A 1 316 ? 15.570 -20.043 0.973 1.00 52.91 316 TYR A O 1
ATOM 2501 N N . PRO A 1 317 ? 17.331 -20.201 2.371 1.00 46.59 317 PRO A N 1
ATOM 2502 C CA . PRO A 1 317 ? 17.367 -21.666 2.361 1.00 46.59 317 PRO A CA 1
ATOM 2503 C C . PRO A 1 317 ? 16.033 -22.312 2.785 1.00 46.59 317 PRO A C 1
ATOM 2505 O O . PRO A 1 317 ? 15.809 -23.485 2.500 1.00 46.59 317 PRO A O 1
ATOM 2508 N N . ASN A 1 318 ? 15.133 -21.530 3.397 1.00 54.94 318 ASN A N 1
ATOM 2509 C CA . ASN A 1 318 ? 13.840 -21.948 3.936 1.00 54.94 318 ASN A CA 1
ATOM 2510 C C . ASN A 1 318 ? 12.619 -21.497 3.087 1.00 54.94 318 ASN A C 1
ATOM 2512 O O . ASN A 1 318 ? 11.483 -21.733 3.492 1.00 54.94 318 ASN A O 1
ATOM 2516 N N . GLY A 1 319 ? 12.820 -20.872 1.914 1.00 71.00 319 GLY A N 1
ATOM 2517 C CA . GLY A 1 319 ? 11.750 -20.499 0.969 1.00 71.00 319 GLY A CA 1
ATOM 2518 C C . GLY A 1 319 ? 11.143 -19.092 1.140 1.00 71.00 319 GLY A C 1
ATOM 2519 O O . GLY A 1 319 ? 11.605 -18.280 1.938 1.00 71.00 319 GLY A O 1
ATOM 2520 N N . VAL A 1 320 ? 10.095 -18.793 0.354 1.00 76.56 320 VAL A N 1
ATOM 2521 C CA . VAL A 1 320 ? 9.446 -17.460 0.252 1.00 76.56 320 VAL A CA 1
ATOM 2522 C C . VAL A 1 320 ? 8.762 -17.019 1.553 1.00 76.56 320 VAL A C 1
ATOM 2524 O O . VAL A 1 320 ? 8.751 -15.835 1.878 1.00 76.56 320 VAL A O 1
ATOM 2527 N N . THR A 1 321 ? 8.210 -17.959 2.318 1.00 79.50 321 THR A N 1
ATOM 2528 C CA . THR A 1 321 ? 7.559 -17.660 3.601 1.00 79.50 321 THR A CA 1
ATOM 2529 C C . THR A 1 321 ? 8.557 -17.127 4.625 1.00 79.50 321 THR A C 1
ATOM 2531 O O . THR A 1 321 ? 8.314 -16.079 5.215 1.00 79.50 321 THR A O 1
ATOM 2534 N N . GLU A 1 322 ? 9.710 -17.787 4.789 1.00 79.06 322 GLU A N 1
ATOM 2535 C CA . GLU A 1 322 ? 10.739 -17.314 5.726 1.00 79.06 322 GLU A CA 1
ATOM 2536 C C . GLU A 1 322 ? 11.288 -15.950 5.305 1.00 79.06 322 GLU A C 1
ATOM 2538 O O . GLU A 1 322 ? 11.529 -15.100 6.157 1.00 79.06 322 GLU A O 1
ATOM 2543 N N . PHE A 1 323 ? 11.409 -15.711 3.993 1.00 79.50 323 PHE A N 1
ATOM 2544 C CA . PHE A 1 323 ? 11.764 -14.393 3.478 1.00 79.50 323 PHE A CA 1
ATOM 2545 C C . PHE A 1 323 ? 10.807 -13.313 3.999 1.00 79.50 323 PHE A C 1
ATOM 2547 O O . PHE A 1 323 ? 11.260 -12.348 4.605 1.00 79.50 323 PHE A O 1
ATOM 2554 N N . PHE A 1 324 ? 9.490 -13.474 3.839 1.00 83.75 324 PHE A N 1
ATOM 2555 C CA . PHE A 1 324 ? 8.521 -12.486 4.333 1.00 83.75 324 PHE A CA 1
ATOM 2556 C C . PHE A 1 324 ? 8.515 -12.332 5.860 1.00 83.75 324 PHE A C 1
ATOM 2558 O O . PHE A 1 324 ? 8.351 -11.212 6.358 1.00 83.75 324 PHE A O 1
ATOM 2565 N N . ASN A 1 325 ? 8.717 -13.422 6.601 1.00 85.44 325 ASN A N 1
ATOM 2566 C CA . ASN A 1 325 ? 8.766 -13.383 8.064 1.00 85.44 325 ASN A CA 1
ATOM 2567 C C . ASN A 1 325 ? 9.990 -12.607 8.552 1.00 85.44 325 ASN A C 1
ATOM 2569 O O . ASN A 1 325 ? 9.874 -11.752 9.428 1.00 85.44 325 ASN A O 1
ATOM 2573 N N . GLU A 1 326 ? 11.156 -12.825 7.943 1.00 81.62 326 GLU A N 1
ATOM 2574 C CA . GLU A 1 326 ? 12.355 -12.065 8.280 1.00 81.62 326 GLU A CA 1
ATOM 2575 C C . GLU A 1 326 ? 12.186 -10.568 8.003 1.00 81.62 326 GLU A C 1
ATOM 2577 O O . GLU A 1 326 ? 12.551 -9.742 8.841 1.00 81.62 326 GLU A O 1
ATOM 2582 N N . LEU A 1 327 ? 11.596 -10.210 6.860 1.00 83.81 327 LEU A N 1
ATOM 2583 C CA . LEU A 1 327 ? 11.305 -8.813 6.541 1.00 83.81 327 LEU A CA 1
ATOM 2584 C C . LEU A 1 327 ? 10.395 -8.175 7.590 1.00 83.81 327 LEU A C 1
ATOM 2586 O O . LEU A 1 327 ? 10.636 -7.046 8.015 1.00 83.81 327 LEU A O 1
ATOM 2590 N N . SER A 1 328 ? 9.380 -8.918 8.034 1.00 88.94 328 SER A N 1
ATOM 2591 C CA . SER A 1 328 ? 8.460 -8.483 9.084 1.00 88.94 328 SER A CA 1
ATOM 2592 C C . SER A 1 328 ? 9.189 -8.256 10.402 1.00 88.94 328 SER A C 1
ATOM 2594 O O . SER A 1 328 ? 9.039 -7.182 10.973 1.00 88.94 328 SER A O 1
ATOM 2596 N N . ARG A 1 329 ? 10.048 -9.186 10.841 1.00 86.94 329 ARG A N 1
ATOM 2597 C CA . ARG A 1 329 ? 10.881 -9.019 12.048 1.00 86.94 329 ARG A CA 1
ATOM 2598 C C . ARG A 1 329 ? 11.796 -7.796 11.945 1.00 86.94 329 ARG A C 1
ATOM 2600 O O . ARG A 1 329 ? 11.811 -6.970 12.855 1.00 86.94 329 ARG A O 1
ATOM 2607 N N . ARG A 1 330 ? 12.488 -7.626 10.815 1.00 84.75 330 ARG A N 1
ATOM 2608 C CA . ARG A 1 330 ? 13.396 -6.494 10.589 1.00 84.75 330 ARG A CA 1
ATOM 2609 C C . ARG A 1 330 ? 12.671 -5.149 10.651 1.00 84.75 330 ARG A C 1
ATOM 2611 O O . ARG A 1 330 ? 13.112 -4.257 11.368 1.00 84.75 330 ARG A O 1
ATOM 2618 N N . ASP A 1 331 ? 11.562 -4.993 9.928 1.00 88.00 331 ASP A N 1
ATOM 2619 C CA . ASP A 1 331 ? 10.863 -3.702 9.826 1.00 88.00 331 ASP A CA 1
ATOM 2620 C C . ASP A 1 331 ? 10.086 -3.319 11.103 1.00 88.00 331 ASP A C 1
ATOM 2622 O O . ASP A 1 331 ? 9.742 -2.144 11.266 1.00 88.00 331 ASP A O 1
ATOM 2626 N N . VAL A 1 332 ? 9.862 -4.262 12.034 1.00 87.81 332 VAL A N 1
ATOM 2627 C CA . VAL A 1 332 ? 9.389 -3.963 13.404 1.00 87.81 332 VAL A CA 1
ATOM 2628 C C . VAL A 1 332 ? 10.525 -3.739 14.413 1.00 87.81 332 VAL A C 1
ATOM 2630 O O . VAL A 1 332 ? 10.254 -3.451 15.579 1.00 87.81 332 VAL A O 1
ATOM 2633 N N . GLY A 1 333 ? 11.788 -3.839 13.983 1.00 82.19 333 GLY A N 1
ATOM 2634 C CA . GLY A 1 333 ? 12.967 -3.599 14.819 1.00 82.19 333 GLY A CA 1
ATOM 2635 C C . GLY A 1 333 ? 13.430 -4.799 15.651 1.00 82.19 333 GLY A C 1
ATOM 2636 O O . GLY A 1 333 ? 14.060 -4.600 16.688 1.00 82.19 333 GLY A O 1
ATOM 2637 N N . LEU A 1 334 ? 13.114 -6.030 15.234 1.00 77.88 334 LEU A N 1
ATOM 2638 C CA . LEU A 1 334 ? 13.665 -7.258 15.817 1.00 77.88 334 LEU A CA 1
ATOM 2639 C C . LEU A 1 334 ? 14.881 -7.714 14.995 1.00 77.88 334 LEU A C 1
ATOM 2641 O O . LEU A 1 334 ? 14.771 -7.925 13.786 1.00 77.88 334 LEU A O 1
ATOM 2645 N N . ASP A 1 335 ? 16.038 -7.871 15.644 1.00 61.78 335 ASP A N 1
ATOM 2646 C CA . ASP A 1 335 ? 17.239 -8.443 15.017 1.00 61.78 335 ASP A CA 1
ATOM 2647 C C . ASP A 1 335 ? 17.174 -9.985 15.019 1.00 61.78 335 ASP A C 1
ATOM 2649 O O . ASP A 1 335 ? 16.500 -10.598 15.852 1.00 61.78 335 ASP A O 1
ATOM 2653 N N . ARG A 1 336 ? 17.909 -10.637 14.108 1.00 52.25 336 ARG A N 1
ATOM 2654 C CA . ARG A 1 336 ? 17.978 -12.101 13.939 1.00 52.25 336 ARG A CA 1
ATOM 2655 C C . ARG A 1 336 ? 18.388 -12.848 15.223 1.00 52.25 336 ARG A C 1
ATOM 2657 O O . ARG A 1 336 ? 18.144 -14.050 15.314 1.00 52.25 336 ARG A O 1
ATOM 2664 N N . SER A 1 337 ? 19.005 -12.177 16.200 1.00 45.94 337 SER A N 1
ATOM 2665 C CA . SER A 1 337 ? 19.433 -12.764 17.479 1.00 45.94 337 SER A CA 1
ATOM 2666 C C . SER A 1 337 ? 18.400 -12.697 18.611 1.00 45.94 337 SER A C 1
ATOM 2668 O O . SER A 1 337 ? 18.564 -13.415 19.594 1.00 45.94 337 SER A O 1
ATOM 2670 N N . ASP A 1 338 ? 17.333 -11.904 18.481 1.00 49.25 338 ASP A N 1
ATOM 2671 C CA . ASP A 1 338 ? 16.337 -11.687 19.543 1.00 49.25 338 ASP A CA 1
ATOM 2672 C C . ASP A 1 338 ? 15.081 -12.545 19.320 1.00 49.25 338 ASP A C 1
ATOM 2674 O O . ASP A 1 338 ? 13.958 -12.056 19.205 1.00 49.25 338 ASP A O 1
ATOM 2678 N N . THR A 1 339 ? 15.267 -13.865 19.241 1.00 43.88 339 THR A N 1
ATOM 2679 C CA . THR A 1 339 ? 14.146 -14.822 19.143 1.00 43.88 339 THR A CA 1
ATOM 2680 C C . THR A 1 339 ? 13.558 -15.215 20.500 1.00 43.88 339 THR A C 1
ATOM 2682 O O . THR A 1 339 ? 12.526 -15.885 20.543 1.00 43.88 339 THR A O 1
ATOM 2685 N N . GLU A 1 340 ? 14.133 -14.753 21.615 1.00 43.09 340 GLU A N 1
ATOM 2686 C CA . GLU A 1 340 ? 13.576 -14.994 22.945 1.00 43.09 340 GLU A CA 1
ATOM 2687 C C . GLU A 1 340 ? 13.101 -13.713 23.648 1.00 43.09 340 GLU A C 1
ATOM 2689 O O . GLU A 1 340 ? 13.837 -12.751 23.834 1.00 43.09 340 GLU A O 1
ATOM 2694 N N . ALA A 1 341 ? 11.854 -13.791 24.124 1.00 43.56 341 ALA A N 1
ATOM 2695 C CA . ALA A 1 341 ? 11.218 -12.945 25.132 1.00 43.56 341 ALA A CA 1
ATOM 2696 C C . ALA A 1 341 ? 10.771 -11.525 24.725 1.00 43.56 341 ALA A C 1
ATOM 2698 O O . ALA A 1 341 ? 11.309 -10.519 25.178 1.00 43.56 341 ALA A O 1
ATOM 2699 N N . ARG A 1 342 ? 9.594 -11.440 24.087 1.00 47.28 342 ARG A N 1
ATOM 2700 C CA . ARG A 1 342 ? 8.627 -10.369 24.395 1.00 47.28 342 ARG A CA 1
ATOM 2701 C C . ARG A 1 342 ? 7.276 -10.968 24.783 1.00 47.28 342 ARG A C 1
ATOM 2703 O O . ARG A 1 342 ? 6.436 -11.273 23.946 1.00 47.28 342 ARG A O 1
ATOM 2710 N N . LYS A 1 343 ? 7.076 -11.166 26.089 1.00 41.38 343 LYS A N 1
ATOM 2711 C CA . LYS A 1 343 ? 5.752 -11.356 26.699 1.00 41.38 343 LYS A CA 1
ATOM 2712 C C . LYS A 1 343 ? 5.427 -10.106 27.511 1.00 41.38 343 LYS A C 1
ATOM 2714 O O . LYS A 1 343 ? 5.910 -9.966 28.629 1.00 41.38 343 LYS A O 1
ATOM 2719 N N . GLY A 1 344 ? 4.587 -9.240 26.946 1.00 37.00 344 GLY A N 1
ATOM 2720 C CA . GLY A 1 344 ? 3.929 -8.143 27.657 1.00 37.00 344 GLY A CA 1
ATOM 2721 C C . GLY A 1 344 ? 4.218 -6.760 27.077 1.00 37.00 344 GLY A C 1
ATOM 2722 O O . GLY A 1 344 ? 5.364 -6.329 27.057 1.00 37.00 344 GLY A O 1
ATOM 2723 N N . GLY A 1 345 ? 3.157 -6.058 26.671 1.00 42.97 345 GLY A N 1
ATOM 2724 C CA . GLY A 1 345 ? 3.189 -4.642 26.295 1.00 42.97 345 GLY A CA 1
ATOM 2725 C C . GLY A 1 345 ? 2.506 -4.360 24.959 1.00 42.97 345 GLY A C 1
ATOM 2726 O O . GLY A 1 345 ? 2.564 -5.177 24.053 1.00 42.97 345 GLY A O 1
ATOM 2727 N N . ASP A 1 346 ? 1.860 -3.200 24.873 1.00 54.69 346 ASP A N 1
ATOM 2728 C CA . ASP A 1 346 ? 1.037 -2.636 23.787 1.00 54.69 346 ASP A CA 1
ATOM 2729 C C . ASP A 1 346 ? 1.831 -2.320 22.488 1.00 54.69 346 ASP A C 1
ATOM 2731 O O . ASP A 1 346 ? 1.530 -1.363 21.780 1.00 54.69 346 ASP A O 1
ATOM 2735 N N . GLU A 1 347 ? 2.891 -3.082 22.194 1.00 70.69 347 GLU A N 1
ATOM 2736 C CA . GLU A 1 347 ? 3.771 -2.912 21.033 1.00 70.69 347 GLU A CA 1
ATOM 2737 C C . GLU A 1 347 ? 3.383 -3.901 19.926 1.00 70.69 347 GLU A C 1
ATOM 2739 O O . GLU A 1 347 ? 3.130 -5.076 20.192 1.00 70.69 347 GLU A O 1
ATOM 2744 N N . GLY A 1 348 ? 3.311 -3.436 18.677 1.00 77.50 348 GLY A N 1
ATOM 2745 C CA . GLY A 1 348 ? 2.886 -4.290 17.567 1.00 77.50 348 GLY A CA 1
ATOM 2746 C C . GLY A 1 348 ? 3.871 -5.419 17.269 1.00 77.50 348 GLY A C 1
ATOM 2747 O O . GLY A 1 348 ? 5.074 -5.315 17.521 1.00 77.50 348 GLY A O 1
ATOM 2748 N N . THR A 1 349 ? 3.329 -6.521 16.760 1.00 90.44 349 THR A N 1
ATOM 2749 C CA . THR A 1 349 ? 4.044 -7.782 16.541 1.00 90.44 349 THR A CA 1
ATOM 2750 C C . THR A 1 349 ? 4.325 -7.992 15.057 1.00 90.44 349 THR A C 1
ATOM 2752 O O . THR A 1 349 ? 3.459 -7.662 14.240 1.00 90.44 349 THR A O 1
ATOM 2755 N N . PRO A 1 350 ? 5.473 -8.582 14.675 1.00 89.88 350 PRO A N 1
ATOM 2756 C CA . PRO A 1 350 ? 5.695 -8.954 13.283 1.00 89.88 350 PRO A CA 1
ATOM 2757 C C . PRO A 1 350 ? 4.614 -9.944 12.836 1.00 89.88 350 PRO A C 1
ATOM 2759 O O . PRO A 1 350 ? 4.155 -10.780 13.618 1.00 89.88 350 PRO A O 1
ATOM 2762 N N . VAL A 1 351 ? 4.198 -9.850 11.577 1.00 87.00 351 VAL A N 1
ATOM 2763 C CA . VAL A 1 351 ? 3.381 -10.899 10.965 1.00 87.00 351 VAL A CA 1
ATOM 2764 C C . VAL A 1 351 ? 4.264 -12.119 10.713 1.00 87.00 351 VAL A C 1
ATOM 2766 O O . VAL A 1 351 ? 5.296 -12.020 10.053 1.00 87.00 351 VAL A O 1
ATOM 2769 N N . GLU A 1 352 ? 3.824 -13.271 11.210 1.00 87.19 352 GLU A N 1
ATOM 2770 C CA . GLU A 1 352 ? 4.442 -14.571 10.959 1.00 87.19 352 GLU A CA 1
ATOM 2771 C C . GLU A 1 352 ? 3.514 -15.377 10.047 1.00 87.19 352 GLU A C 1
ATOM 2773 O O . GLU A 1 352 ? 2.412 -15.770 10.432 1.00 87.19 352 GLU A O 1
ATOM 2778 N N . LEU A 1 353 ? 3.941 -15.574 8.804 1.00 83.50 353 LEU A N 1
ATOM 2779 C CA . LEU A 1 353 ? 3.252 -16.395 7.821 1.00 83.50 353 LEU A CA 1
ATOM 2780 C C . LEU A 1 353 ? 3.628 -17.863 8.013 1.00 83.50 353 LEU A C 1
ATOM 2782 O O . LEU A 1 353 ? 4.774 -18.206 8.317 1.00 83.50 353 LEU A O 1
ATOM 2786 N N . HIS A 1 354 ? 2.665 -18.735 7.742 1.00 80.62 354 HIS A N 1
ATOM 2787 C CA . HIS A 1 354 ? 2.857 -20.177 7.707 1.00 80.62 354 HIS A CA 1
ATOM 2788 C C . HIS A 1 354 ? 2.627 -20.687 6.284 1.00 80.62 354 HIS A C 1
ATOM 2790 O O . HIS A 1 354 ? 1.835 -20.120 5.533 1.00 80.62 354 HIS A O 1
ATOM 2796 N N . VAL A 1 355 ? 3.351 -21.739 5.897 1.00 68.88 355 VAL A N 1
ATOM 2797 C CA . VAL A 1 355 ? 3.066 -22.450 4.648 1.00 68.88 355 VAL A CA 1
ATOM 2798 C C . VAL A 1 355 ? 1.806 -23.275 4.879 1.00 68.88 355 VAL A C 1
ATOM 2800 O O . VAL A 1 355 ? 1.806 -24.166 5.726 1.00 68.88 355 VAL A O 1
ATOM 2803 N N . GLU A 1 356 ? 0.746 -22.971 4.143 1.00 59.31 356 GLU A N 1
ATOM 2804 C CA . GLU A 1 356 ? -0.366 -23.900 3.966 1.00 59.31 356 GLU A CA 1
ATOM 2805 C C . GLU A 1 356 ? -0.004 -24.817 2.789 1.00 59.31 356 GLU A C 1
ATOM 2807 O O . GLU A 1 356 ? 0.452 -24.343 1.746 1.00 59.31 356 GLU A O 1
ATOM 2812 N N . ASP A 1 357 ? -0.112 -26.134 2.981 1.00 42.59 357 ASP A N 1
ATOM 2813 C CA . ASP A 1 357 ? 0.114 -27.118 1.920 1.00 42.59 357 ASP A CA 1
ATOM 2814 C C . ASP A 1 357 ? -1.024 -27.015 0.888 1.00 42.59 357 ASP A C 1
ATOM 2816 O O . ASP A 1 357 ? -1.988 -27.763 1.002 1.00 42.59 357 ASP A O 1
ATOM 2820 N N . GLU A 1 358 ? -0.943 -26.108 -0.097 1.00 40.28 358 GLU A N 1
ATOM 2821 C CA . GLU A 1 358 ? -1.789 -26.130 -1.314 1.00 40.28 358 GLU A CA 1
ATOM 2822 C C . GLU A 1 358 ? -1.212 -25.355 -2.518 1.00 40.28 358 GLU A C 1
ATOM 2824 O O . GLU A 1 358 ? -0.987 -24.124 -2.437 1.00 40.28 358 GLU A O 1
#

Secondary structure (DSSP, 8-state):
-------SSS-HHHHHHHHHHHHHTTTSHHHHGGGGG---SSPPS--------EEES-S--TTGGG-SS--EEEGGGIIIIIHHHHHHS-S-----SEESSHHHHTPPEEEE-TTSTT-EEEEEEEEEGGGT--GGGB--SSS-EE-EE----SHHHHHHHHHHHHHHHHHTT-PSS-BTBEEEEEEE-S-TTTTSS---HHHHHHHHHHHHHHHHHH--SEEEEESSSSBPPEEEETTEEEES-B--SS-S-TT---TT-SS---EEEEEEEEEETTEEEEEEEEEEEEETTEEEE--HHHHHTS-TTTSTT---TT-HHHHHHHHHHHHTT--TT--S---SSS--EE--------

Radius of gyration: 20.28 Å; Cα contacts (8 Å, |Δi|>4): 616; chains: 1; bounding box: 52×53×60 Å

pLDDT: mean 74.96, std 19.92, range [19.83, 98.38]

InterPro domains:
  IPR019079 Capsule synthesis protein, CapA [PF09587] (92-253)
  IPR019079 Capsule synthesis protein, CapA [SM00854] (28-253)
  IPR029052 Metallo-dependent phosphatase-like [SSF56300] (44-255)
  IPR052169 Cell Wall Biosynthesis Accessory Protein [PTHR33393] (92-304)

Solvent-accessible surface area (backbone atoms only — not comparable to full-atom values): 20778 Å² total; per-residue (Å²): 142,86,90,82,86,86,91,77,82,88,67,74,62,54,66,58,49,62,68,42,40,68,70,65,17,62,79,27,55,43,44,44,33,46,61,81,72,58,84,65,81,77,75,73,70,75,86,88,79,87,77,92,62,46,72,32,90,61,84,79,52,86,60,42,87,72,40,97,69,76,66,69,44,48,53,82,44,38,74,40,66,50,43,45,44,60,72,66,45,86,75,90,86,76,80,55,22,53,27,67,17,35,70,50,3,42,36,55,29,75,44,70,30,77,91,40,82,96,24,33,44,35,35,38,33,40,34,24,37,48,38,72,47,57,78,83,46,34,25,33,92,82,35,52,25,24,39,62,42,72,55,50,79,38,74,71,37,27,52,57,49,48,53,53,50,49,51,40,33,55,80,60,71,58,56,72,78,55,86,73,37,41,34,34,41,37,36,36,30,46,51,59,58,45,90,76,83,50,93,52,65,70,45,40,52,31,49,49,52,36,56,52,45,36,32,76,76,57,54,42,26,33,39,46,21,22,60,20,57,30,61,48,16,30,34,37,42,96,48,19,47,35,34,60,8,51,25,45,79,78,67,77,64,73,84,66,77,50,100,89,43,95,63,66,72,43,56,26,46,48,80,48,76,41,68,57,94,48,28,62,73,45,79,46,75,50,52,26,30,58,54,97,58,16,26,36,65,71,44,79,74,52,65,78,70,53,58,64,84,57,45,67,89,67,79,43,97,76,40,73,52,51,50,51,28,49,36,3,31,48,66,70,72,44,58,96,83,65,84,72,85,88,86,85,72,103,64,63,41,52,44,78,69,76,88,70,98,125

Foldseek 3Di:
DDDDDDDDDDPPLQPPLVVCLQVVQQLPCFLAPCVVVDDDPPDFQDDDADPPAAADCDCPPPCNVVDLDRHYDDVVCCNRHPCSVVVPPPDDDDDEFWDQAQLRNLAWDWGAGPVDGPATETEHEEEECQLVPDPVQDGHRHHIHGHYQYALQDVVSLVVVLVSNLVSCVSHVNQPPNPQHAYEYEYEHHYAQCPAFDDCLNSLVSVLVNVQCCCVPVVHLEYHYASNLEFFWWWQAPQGIYGNHQHHQFGDCVPPDDVRPQAHFFKGWDWDFDADSSGTPDTDTQIWGADSRHIGTDDPVCVVVDDCSRNVPQPPVVHDQVVRQVSQCVSLPHDPPPPDDDDDDSRIDTDRDDDDPD